Protein 3GKJ (pdb70)

Nearest PDB structures (foldseek):
  3gkj-as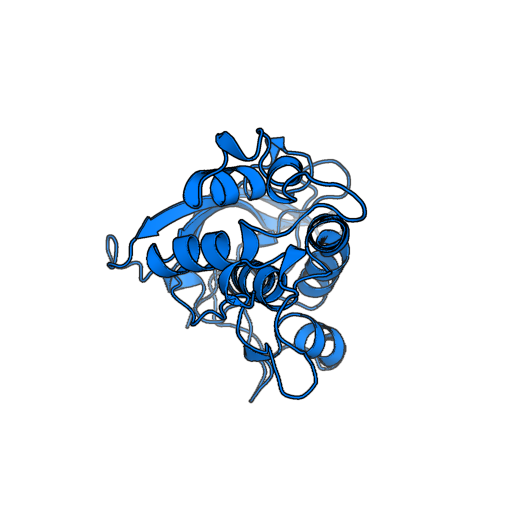sembly1_A  TM=1.004E+00  e=5.398E-56  Homo sapiens
  5jnx-assembly1_A  TM=1.003E+00  e=5.196E-54  Homo sapiens
  6w5s-assembly1_A  TM=9.848E-01  e=1.968E-43  Homo sapiens
  6uox-assembly1_A  TM=9.733E-01  e=2.529E-44  Homo sapiens
  6w5v-assembly1_A  TM=9.746E-01  e=6.149E-42  Homo sapiens

Organism: Homo sapiens (NCBI:txid9606)

Foldseek 3Di:
DWAQFEAWFDALDDVFTFTFGDTGFFAQEDPVQQVLCCVQPVVLNDDSSGWRYYSVLSVVLVVLCVLVCQFCVQQVQLSNLVSVVVCCCHINRPNVLFKAQDDKDWTADPPPRDITIGRQEMEGEAEQVSLQQSCQQQLQGCGPPDLAGSLCVQQVHGSVPDDSQSSVQRNQPCVVVRNRHHYHYDYHNDRDPRRHHDDDDGDHLCDAPDPPGHRHDCNRHVVVD

Solvent-accessible surface area: 11144 Å² total; per-residue (Å²): 125,31,2,15,4,41,8,43,3,8,83,29,68,65,121,36,96,20,13,4,72,52,91,18,89,18,79,74,5,63,158,117,0,51,118,18,0,100,94,4,4,73,62,29,68,152,73,132,6,36,2,0,0,31,39,159,6,0,72,48,18,82,77,44,13,126,86,17,74,106,44,0,58,145,0,39,0,0,26,63,0,1,18,21,0,32,4,15,10,16,0,1,24,114,0,45,61,7,4,79,38,73,38,64,69,106,50,86,40,110,130,78,110,124,80,95,37,7,0,87,56,0,44,0,16,0,0,84,60,2,0,70,30,0,30,72,1,0,122,34,1,26,9,49,114,43,146,89,67,0,4,21,99,17,0,54,65,104,27,142,46,4,119,9,59,43,0,0,76,68,26,2,38,94,114,41,40,64,10,32,13,23,9,43,24,41,54,14,51,138,98,42,191,66,32,90,20,6,68,66,91,42,67,17,4,57,75,48,30,62,175,141,34,68,56,6,58,63,113,7,0,76,104,60,98

InterPro domains:
  IPR000731 Sterol-sensing domain [PS50156] (620-785)
  IPR004765 NPC1-like [TIGR00917] (25-1252)
  IPR032190 Niemann-Pick C1, N-terminal [PF16414] (23-266)
  IPR053956 NPC1, middle luminal domain [PF22314] (392-607)
  IPR053958 HMGCR/SNAP/NPC1-like, sterol-sensing domain [PF12349] (650-802)

B-factor: mean 25.43, std 5.79, range [17.64, 55.76]

GO terms:
  GO:0042632 cholesterol homeostasis (P, IMP)
  GO:0046718 symbiont entry into host cell (P, IMP)
  GO:0006914 autophagy (P, IGI)
  GO:0005765 lysosomal membrane (C, IDA)
  GO:1904262 negative regulation of TORC1 signaling (P, IDA)
  GO:0030301 cholesterol transport (P, IDA)
  GO:0090120 lysosome to ER cholesterol transport (P, IDA)
  GO:0009101 glycoprotein biosynthetic process (P, IDA)
  GO:0120020 cholesterol transfer activity (F, IDA)
  GO:0031902 late endosome membrane (C, EXP)
  GO:0031902 late endosome membrane (C, IMP)
  GO:0005765 lysosomal membrane (C, IMP)
  GO:0032365 intracellular lipid transport (P, IMP)
  GO:0032367 intracellular cholesterol transport (P, IMP)
  GO:0005515 protein binding (F, IPI)
  GO:0004888 transmembrane signaling receptor activity (F, TAS)
  GO:0005764 lysosome (C, TAS)
  GO:0016020 membrane (C, TAS)
  GO:0038023 signaling receptor activity (F, TAS)
  GO:0005765 lysosomal membrane (C, TAS)

Sequence (225 aa):
QSCVWYGECGIAYGDKRYNCEYSGPPKPLPKDGYDLVQELCPGFFFGQVSLCCDVRQLQTLKDNLQLPLQFLSRCPSCFYNLLNLFCELTCSPRQSQFLQVTATEDYVDPVTNQTKTNVKELQYYVGQSFANAMYNACRDVEAPSSNDKALGLLCGKDADACQATNWIEYMFNKDNGQAPFTITPVFSDFPVHGMEPMNNATKGCDESVDEVTAPCSCQDCSIVC

Structure (mmCIF, N/CA/C/O backbone):
data_3GKJ
#
_entry.id   3GKJ
#
_cell.length_a   65.926
_cell.length_b   65.926
_cell.length_c   82.988
_cell.angle_alpha   90.00
_cell.angle_beta   90.00
_cell.angle_gamma   120.00
#
_symmetry.space_group_name_H-M   'P 64'
#
loop_
_entity.id
_entity.type
_entity.pdbx_description
1 polymer 'Niemann-Pick C1 protein'
2 branched 2-acetamido-2-deoxy-beta-D-glucopyranose-(1-4)-2-acetamido-2-deoxy-beta-D-glucopyranose
3 non-polymer 2-acetamido-2-deoxy-beta-D-glucopyranose
4 non-polymer 25-HYDROXYCHOLESTEROL
5 water water
#
loop_
_atom_site.group_PDB
_atom_site.id
_atom_site.type_symbol
_atom_site.label_atom_id
_atom_site.label_alt_id
_atom_site.label_comp_id
_atom_site.label_asym_id
_atom_site.label_entity_id
_atom_site.label_seq_id
_atom_site.pdbx_PDB_ins_code
_atom_site.Cartn_x
_atom_site.Cartn_y
_atom_site.Cartn_z
_atom_site.occupancy
_atom_site.B_iso_or_equiv
_atom_site.auth_seq_id
_atom_site.auth_comp_id
_atom_site.auth_asym_id
_atom_site.auth_atom_id
_atom_site.pdbx_PDB_model_num
ATOM 1 N N . GLN A 1 3 ? -29.332 -43.105 21.586 1.00 29.62 23 GLN A N 1
ATOM 2 C CA . GLN A 1 3 ? -29.927 -42.294 20.477 1.00 28.87 23 GLN A CA 1
ATOM 3 C C . GLN A 1 3 ? -30.729 -41.131 21.034 1.00 28.09 23 GLN A C 1
ATOM 4 O O . GLN A 1 3 ? -31.540 -41.299 21.954 1.00 28.44 23 GLN A O 1
ATOM 10 N N . SER A 1 4 ? -30.519 -39.950 20.447 1.00 26.83 24 SER A N 1
ATOM 11 C CA . SER A 1 4 ? -31.209 -38.757 20.903 1.00 26.28 24 SER A CA 1
ATOM 12 C C . SER A 1 4 ? -31.510 -37.801 19.762 1.00 24.20 24 SER A C 1
ATOM 13 O O . SER A 1 4 ? -30.759 -37.700 18.794 1.00 24.41 24 SER A O 1
ATOM 16 N N . CYS A 1 5 ? -32.641 -37.125 19.905 1.00 22.76 25 CYS A N 1
ATOM 17 C CA . CYS A 1 5 ? -33.139 -36.110 18.980 1.00 21.46 25 CYS A CA 1
ATOM 18 C C . CYS A 1 5 ? -32.690 -34.715 19.390 1.00 21.51 25 CYS A C 1
ATOM 19 O O . CYS A 1 5 ? -32.212 -34.503 20.519 1.00 21.99 25 CYS A O 1
ATOM 22 N N . VAL A 1 6 ? -32.855 -33.767 18.467 1.00 20.66 26 VAL A N 1
ATOM 23 C CA . VAL A 1 6 ? -32.772 -32.345 18.773 1.00 21.17 26 VAL A CA 1
ATOM 24 C C . VAL A 1 6 ? -34.105 -31.640 18.562 1.00 20.72 26 VAL A C 1
ATOM 25 O O . VAL A 1 6 ? -34.309 -30.552 19.099 1.00 21.61 26 VAL A O 1
ATOM 29 N N . TRP A 1 7 ? -34.979 -32.254 17.768 1.00 20.38 27 TRP A N 1
ATOM 30 C CA . TRP A 1 7 ? -36.327 -31.744 17.577 1.00 19.63 27 TRP A CA 1
ATOM 31 C C . TRP A 1 7 ? -37.387 -32.827 17.449 1.00 19.67 27 TRP A C 1
ATOM 32 O O . TRP A 1 7 ? -37.064 -34.009 17.327 1.00 19.27 27 TRP A O 1
ATOM 43 N N . TYR A 1 8 ? -38.658 -32.435 17.516 1.00 18.91 28 TYR A N 1
ATOM 44 C CA . TYR A 1 8 ? -39.744 -33.367 17.208 1.00 19.22 28 TYR A CA 1
ATOM 45 C C . TYR A 1 8 ? -41.039 -32.585 16.994 1.00 20.09 28 TYR A C 1
ATOM 46 O O . TYR A 1 8 ? -41.522 -31.914 17.907 1.00 20.51 28 TYR A O 1
ATOM 55 N N . GLY A 1 9 ? -41.610 -32.677 15.800 1.00 19.69 29 GLY A N 1
ATOM 56 C CA . GLY A 1 9 ? -42.847 -31.983 15.493 1.00 19.62 29 GLY A CA 1
ATOM 57 C C . GLY A 1 9 ? -42.630 -30.533 15.095 1.00 20.07 29 GLY A C 1
ATOM 58 O O . GLY A 1 9 ? -41.519 -29.996 15.248 1.00 20.51 29 GLY A O 1
ATOM 59 N N . GLU A 1 10 ? -43.690 -29.916 14.568 1.00 19.83 30 GLU A N 1
ATOM 60 C CA . GLU A 1 10 ? -43.634 -28.506 14.163 1.00 19.91 30 GLU A CA 1
ATOM 61 C C . GLU A 1 10 ? -44.208 -27.562 15.204 1.00 20.43 30 GLU A C 1
ATOM 62 O O . GLU A 1 10 ? -45.215 -27.873 15.875 1.00 21.26 30 GLU A O 1
ATOM 68 N N . CYS A 1 11 ? -43.591 -26.383 15.293 1.00 21.17 31 CYS A N 1
ATOM 69 C CA . CYS A 1 11 ? -44.003 -25.349 16.231 1.00 22.58 31 CYS A CA 1
ATOM 70 C C . CYS A 1 11 ? -44.476 -24.085 15.475 1.00 22.80 31 CYS A C 1
ATOM 71 O O . CYS A 1 11 ? -45.409 -24.176 14.667 1.00 23.36 31 CYS A O 1
ATOM 74 N N . GLY A 1 12 ? -43.871 -22.930 15.727 1.00 22.42 32 GLY A N 1
ATOM 75 C CA . GLY A 1 12 ? -44.398 -21.663 15.227 1.00 22.44 32 GLY A CA 1
ATOM 76 C C . GLY A 1 12 ? -44.019 -21.325 13.795 1.00 22.46 32 GLY A C 1
ATOM 77 O O . GLY A 1 12 ? -43.146 -21.952 13.195 1.00 23.23 32 GLY A O 1
ATOM 78 N N . ILE A 1 13 ? -44.687 -20.322 13.228 1.00 22.37 33 ILE A N 1
ATOM 79 C CA . ILE A 1 13 ? -44.342 -19.805 11.906 1.00 22.76 33 ILE A CA 1
ATOM 80 C C . ILE A 1 13 ? -43.012 -19.062 11.931 1.00 23.37 33 ILE A C 1
ATOM 81 O O . ILE A 1 13 ? -42.737 -18.240 12.818 1.00 23.45 33 ILE A O 1
ATOM 86 N N . ALA A 1 14 ? -42.179 -19.374 10.949 1.00 22.84 34 ALA A N 1
ATOM 87 C CA . ALA A 1 14 ? -40.964 -18.625 10.710 1.00 23.66 34 ALA A CA 1
ATOM 88 C C . ALA A 1 14 ? -41.254 -17.408 9.821 1.00 24.17 34 ALA A C 1
ATOM 89 O O . ALA A 1 14 ? -41.075 -16.268 10.247 1.00 24.61 34 ALA A O 1
ATOM 91 N N . TYR A 1 15 ? -41.684 -17.676 8.591 1.00 24.32 35 TYR A N 1
ATOM 92 C CA . TYR A 1 15 ? -42.148 -16.653 7.640 1.00 24.86 35 TYR A CA 1
ATOM 93 C C . TYR A 1 15 ? -43.014 -17.357 6.592 1.00 26.42 35 TYR A C 1
ATOM 94 O O . TYR A 1 15 ? -42.960 -18.574 6.454 1.00 26.78 35 TYR A O 1
ATOM 103 N N . GLY A 1 16 ? -43.787 -16.583 5.830 1.00 27.75 36 GLY A N 1
ATOM 104 C CA . GLY A 1 16 ? -44.726 -17.157 4.858 1.00 29.17 36 GLY A CA 1
ATOM 105 C C . GLY A 1 16 ? -45.508 -18.311 5.461 1.00 29.52 36 GLY A C 1
ATOM 106 O O . GLY A 1 16 ? -46.076 -18.178 6.558 1.00 29.56 36 GLY A O 1
ATOM 107 N N . ASP A 1 17 ? -45.519 -19.449 4.764 1.00 30.69 37 ASP A N 1
ATOM 108 C CA . ASP A 1 17 ? -46.208 -20.649 5.285 1.00 31.38 37 ASP A CA 1
ATOM 109 C C . ASP A 1 17 ? -45.270 -21.621 5.990 1.00 30.63 37 ASP A C 1
ATOM 110 O O . ASP A 1 17 ? -45.551 -22.820 6.116 1.00 31.17 37 ASP A O 1
ATOM 115 N N . LYS A 1 18 ? -44.151 -21.088 6.460 1.00 28.58 38 LYS A N 1
ATOM 116 C CA . LYS A 1 18 ? -43.028 -21.922 6.867 1.00 27.07 38 LYS A CA 1
ATOM 117 C C . LYS A 1 18 ? -42.889 -21.972 8.377 1.00 25.25 38 LYS A C 1
ATOM 118 O O . LYS A 1 18 ? -43.123 -20.974 9.059 1.00 25.48 38 LYS A O 1
ATOM 124 N N . ARG A 1 19 ? -42.533 -23.158 8.883 1.00 22.44 39 ARG A N 1
ATOM 125 C CA . ARG A 1 19 ? -42.531 -23.425 10.312 1.00 22.20 39 ARG A CA 1
ATOM 126 C C . ARG A 1 19 ? -41.143 -23.770 10.844 1.00 20.79 39 ARG A C 1
ATOM 127 O O . ARG A 1 19 ? -40.335 -24.426 10.164 1.00 20.01 39 ARG A O 1
ATOM 135 N N . TYR A 1 20 ? -40.917 -23.367 12.084 1.00 21.04 40 TYR A N 1
ATOM 136 C CA . TYR A 1 20 ? -39.855 -23.956 12.866 1.00 20.36 40 TYR A CA 1
ATOM 137 C C . TYR A 1 20 ? -40.328 -25.287 13.442 1.00 19.89 40 TYR A C 1
ATOM 138 O O . TYR A 1 20 ? -41.512 -25.487 13.700 1.00 19.66 40 TYR A O 1
ATOM 147 N N . ASN A 1 21 ? -39.369 -26.154 13.733 1.00 19.38 41 ASN A N 1
ATOM 148 C CA . ASN A 1 21 ? -39.651 -27.371 14.493 1.00 18.77 41 ASN A CA 1
ATOM 149 C C . ASN A 1 21 ? -39.508 -27.167 16.004 1.00 19.58 41 ASN A C 1
ATOM 150 O O . ASN A 1 21 ? -38.838 -26.244 16.456 1.00 20.23 41 ASN A O 1
ATOM 155 N N . CYS A 1 22 ? -40.174 -28.012 16.787 1.00 18.73 42 CYS A N 1
ATOM 156 C CA . CYS A 1 22 ? -40.135 -27.887 18.247 1.00 19.75 42 CYS A CA 1
ATOM 157 C C . CYS A 1 22 ? -38.877 -28.541 18.799 1.00 20.26 42 CYS A C 1
ATOM 158 O O . CYS A 1 22 ? -38.565 -29.676 18.473 1.00 20.04 42 CYS A O 1
ATOM 161 N N . GLU A 1 23 ? -38.183 -27.840 19.684 1.00 20.68 43 GLU A N 1
ATOM 162 C CA . GLU A 1 23 ? -37.036 -28.421 20.345 1.00 22.11 43 GLU A CA 1
ATOM 163 C C . GLU A 1 23 ? -37.453 -29.638 21.188 1.00 21.59 43 GLU A C 1
ATOM 164 O O . GLU A 1 23 ? -38.483 -29.612 21.902 1.00 21.53 43 GLU A O 1
ATOM 170 N N . TYR A 1 24 ? -36.655 -30.698 21.085 1.00 22.05 44 TYR A N 1
ATOM 171 C CA . TYR A 1 24 ? -36.889 -31.940 21.831 1.00 21.29 44 TYR A CA 1
ATOM 172 C C . TYR A 1 24 ? -35.599 -32.733 21.902 1.00 22.46 44 TYR A C 1
ATOM 173 O O . TYR A 1 24 ? -34.969 -33.000 20.880 1.00 22.39 44 TYR A O 1
ATOM 182 N N . SER A 1 25 ? -35.208 -33.114 23.114 1.00 23.27 45 SER A N 1
ATOM 183 C CA . SER A 1 25 ? -33.916 -33.772 23.304 1.00 24.47 45 SER A CA 1
ATOM 184 C C . SER A 1 25 ? -34.018 -35.199 23.856 1.00 23.99 45 SER A C 1
ATOM 185 O O . SER A 1 25 ? -33.024 -35.772 24.316 1.00 25.48 45 SER A O 1
ATOM 188 N N . GLY A 1 26 ? -35.209 -35.782 23.775 1.00 23.96 46 GLY A N 1
ATOM 189 C CA . GLY A 1 26 ? -35.416 -37.168 24.158 1.00 22.62 46 GLY A CA 1
ATOM 190 C C . GLY A 1 26 ? -35.069 -38.160 23.070 1.00 22.34 46 GLY A C 1
ATOM 191 O O . GLY A 1 26 ? -34.526 -37.785 22.019 1.00 20.85 46 GLY A O 1
ATOM 192 N N . PRO A 1 27 ? -35.354 -39.443 23.320 1.00 22.35 47 PRO A N 1
ATOM 193 C CA . PRO A 1 27 ? -35.131 -40.506 22.354 1.00 22.44 47 PRO A CA 1
ATOM 194 C C . PRO A 1 27 ? -36.109 -40.414 21.171 1.00 22.28 47 PRO A C 1
ATOM 195 O O . PRO A 1 27 ? -37.155 -39.782 21.292 1.00 22.70 47 PRO A O 1
ATOM 199 N N . PRO A 1 28 ? -35.771 -41.064 20.041 1.00 22.21 48 PRO A N 1
ATOM 200 C CA . PRO A 1 28 ? -36.685 -41.073 18.904 1.00 22.28 48 PRO A CA 1
ATOM 201 C C . PRO A 1 28 ? -37.960 -41.829 19.269 1.00 22.17 48 PRO A C 1
ATOM 202 O O . PRO A 1 28 ? -37.963 -42.650 20.203 1.00 22.40 48 PRO A O 1
ATOM 206 N N . LYS A 1 29 ? -39.029 -41.535 18.548 1.00 21.68 49 LYS A N 1
ATOM 207 C CA . LYS A 1 29 ? -40.343 -42.100 18.842 1.00 22.40 49 LYS A CA 1
ATOM 208 C C . LYS A 1 29 ? -40.861 -42.924 17.670 1.00 21.66 49 LYS A C 1
ATOM 209 O O . LYS A 1 29 ? -40.707 -42.520 16.527 1.00 21.64 49 LYS A O 1
ATOM 215 N N . PRO A 1 30 ? -41.493 -44.081 17.942 1.00 21.20 50 PRO A N 1
ATOM 216 C CA . PRO A 1 30 ? -42.027 -44.870 16.849 1.00 20.87 50 PRO A CA 1
ATOM 217 C C . PRO A 1 30 ? -43.045 -44.047 16.069 1.00 20.47 50 PRO A C 1
ATOM 218 O O . PRO A 1 30 ? -43.930 -43.404 16.659 1.00 21.40 50 PRO A O 1
ATOM 222 N N . LEU A 1 31 ? -42.884 -44.026 14.754 1.00 20.96 51 LEU A N 1
ATOM 223 C CA . LEU A 1 31 ? -43.772 -43.257 13.903 1.00 22.08 51 LEU A CA 1
ATOM 224 C C . LEU A 1 31 ? -45.143 -43.908 13.850 1.00 22.34 51 LEU A C 1
ATOM 225 O O . LEU A 1 31 ? -45.241 -45.127 13.718 1.00 22.51 51 LEU A O 1
ATOM 230 N N . PRO A 1 32 ? -46.211 -43.103 13.959 1.00 22.43 52 PRO A N 1
ATOM 231 C CA . PRO A 1 32 ? -47.550 -43.666 13.795 1.00 23.30 52 PRO A CA 1
ATOM 232 C C . PRO A 1 32 ? -47.720 -44.307 12.423 1.00 23.08 52 PRO A C 1
ATOM 233 O O . PRO A 1 32 ? -47.116 -43.862 11.441 1.00 22.29 52 PRO A O 1
ATOM 237 N N . LYS A 1 33 ? -48.558 -45.336 12.361 1.00 23.16 53 LYS A N 1
ATOM 238 C CA . LYS A 1 33 ? -48.791 -46.059 11.120 1.00 23.64 53 LYS A CA 1
ATOM 239 C C . LYS A 1 33 ? -49.312 -45.157 10.013 1.00 23.24 53 LYS A C 1
ATOM 240 O O . LYS A 1 33 ? -49.020 -45.387 8.839 1.00 22.94 53 LYS A O 1
ATOM 246 N N . ASP A 1 34 ? -50.022 -44.092 10.385 1.00 23.75 54 ASP A N 1
ATOM 247 C CA . ASP A 1 34 ? -50.528 -43.154 9.382 1.00 24.31 54 ASP A CA 1
ATOM 248 C C . ASP A 1 34 ? -49.441 -42.377 8.636 1.00 23.89 54 ASP A C 1
ATOM 249 O O . ASP A 1 34 ? -49.752 -41.710 7.649 1.00 25.15 54 ASP A O 1
ATOM 254 N N . GLY A 1 35 ? -48.187 -42.471 9.093 1.00 22.29 55 GLY A N 1
ATOM 255 C CA . GLY A 1 35 ? -47.044 -41.878 8.370 1.00 22.15 55 GLY A CA 1
ATOM 256 C C . GLY A 1 35 ? -46.233 -42.888 7.570 1.00 21.94 55 GLY A C 1
ATOM 257 O O . GLY A 1 35 ? -45.241 -42.525 6.945 1.00 22.85 55 GLY A O 1
ATOM 258 N N . TYR A 1 36 ? -46.642 -44.164 7.583 1.00 21.94 56 TYR A N 1
ATOM 259 C CA . TYR A 1 36 ? -45.835 -45.197 6.926 1.00 22.11 56 TYR A CA 1
ATOM 260 C C . TYR A 1 36 ? -45.712 -44.986 5.414 1.00 22.38 56 TYR A C 1
ATOM 261 O O . TYR A 1 36 ? -44.635 -45.177 4.860 1.00 22.92 56 TYR A O 1
ATOM 270 N N . ASP A 1 37 ? -46.793 -44.558 4.751 1.00 22.45 57 ASP A N 1
ATOM 271 C CA . ASP A 1 37 ? -46.699 -44.219 3.320 1.00 23.34 57 ASP A CA 1
ATOM 272 C C . ASP A 1 37 ? -45.660 -43.142 3.036 1.00 23.29 57 ASP A C 1
ATOM 273 O O . ASP A 1 37 ? -44.859 -43.267 2.106 1.00 22.78 57 ASP A O 1
ATOM 278 N N . LEU A 1 38 ? -45.675 -42.082 3.840 1.00 22.08 58 LEU A N 1
ATOM 279 C CA . LEU A 1 38 ? -44.733 -40.982 3.654 1.00 22.24 58 LEU A CA 1
ATOM 280 C C . LEU A 1 38 ? -43.307 -41.454 3.871 1.00 22.10 58 LEU A C 1
ATOM 281 O O . LEU A 1 38 ? -42.429 -41.138 3.077 1.00 22.85 58 LEU A O 1
ATOM 286 N N . VAL A 1 39 ? -43.074 -42.221 4.936 1.00 22.12 59 VAL A N 1
ATOM 287 C CA . VAL A 1 39 ? -41.711 -42.632 5.231 1.00 22.53 59 VAL A CA 1
ATOM 288 C C . VAL A 1 39 ? -41.189 -43.609 4.175 1.00 23.08 59 VAL A C 1
ATOM 289 O O . VAL A 1 39 ? -40.043 -43.504 3.739 1.00 22.26 59 VAL A O 1
ATOM 293 N N . GLN A 1 40 ? -42.057 -44.500 3.703 1.00 23.04 60 GLN A N 1
ATOM 294 C CA . GLN A 1 40 ? -41.694 -45.426 2.637 1.00 24.89 60 GLN A CA 1
ATOM 295 C C . GLN A 1 40 ? -41.301 -44.673 1.378 1.00 24.98 60 GLN A C 1
ATOM 296 O O . GLN A 1 40 ? -40.410 -45.103 0.649 1.00 25.98 60 GLN A O 1
ATOM 302 N N . GLU A 1 41 ? -41.996 -43.570 1.117 1.00 25.06 61 GLU A N 1
ATOM 303 C CA . GLU A 1 41 ? -41.833 -42.786 -0.110 1.00 26.24 61 GLU A CA 1
ATOM 304 C C . GLU A 1 41 ? -40.574 -41.922 -0.080 1.00 25.54 61 GLU A C 1
ATOM 305 O O . GLU A 1 41 ? -39.853 -41.808 -1.086 1.00 26.36 61 GLU A O 1
ATOM 311 N N . LEU A 1 42 ? -40.321 -41.333 1.076 1.00 24.50 62 LEU A N 1
ATOM 312 C CA . LEU A 1 42 ? -39.310 -40.285 1.213 1.00 23.94 62 LEU A CA 1
ATOM 313 C C . LEU A 1 42 ? -37.988 -40.807 1.742 1.00 23.38 62 LEU A C 1
ATOM 314 O O . LEU A 1 42 ? -36.936 -40.396 1.267 1.00 24.40 62 LEU A O 1
ATOM 319 N N . CYS A 1 43 ? -38.068 -41.697 2.731 1.00 22.87 63 CYS A N 1
ATOM 320 C CA . CYS A 1 43 ? -36.900 -42.117 3.515 1.00 23.16 63 CYS A CA 1
ATOM 321 C C . CYS A 1 43 ? -37.004 -43.613 3.816 1.00 22.76 63 CYS A C 1
ATOM 322 O O . CYS A 1 43 ? -37.032 -44.020 4.983 1.00 23.44 63 CYS A O 1
ATOM 325 N N . PRO A 1 44 ? -37.074 -44.453 2.756 1.00 23.60 64 PRO A N 1
ATOM 326 C CA . PRO A 1 44 ? -37.277 -45.900 2.960 1.00 23.45 64 PRO A CA 1
ATOM 327 C C . PRO A 1 44 ? -36.165 -46.577 3.756 1.00 23.76 64 PRO A C 1
ATOM 328 O O . PRO A 1 44 ? -36.374 -47.666 4.306 1.00 22.90 64 PRO A O 1
ATOM 332 N N . GLY A 1 45 ? -34.999 -45.927 3.828 1.00 23.24 65 GLY A N 1
ATOM 333 C CA . GLY A 1 45 ? -33.900 -46.436 4.660 1.00 23.43 65 GLY A CA 1
ATOM 334 C C . GLY A 1 45 ? -34.241 -46.519 6.139 1.00 23.65 65 GLY A C 1
ATOM 335 O O . GLY A 1 45 ? -33.654 -47.312 6.894 1.00 23.85 65 GLY A O 1
ATOM 336 N N . PHE A 1 46 ? -35.170 -45.670 6.567 1.00 22.98 66 PHE A N 1
ATOM 337 C CA . PHE A 1 46 ? -35.600 -45.652 7.961 1.00 23.67 66 PHE A CA 1
ATOM 338 C C . PHE A 1 46 ? -36.767 -46.592 8.235 1.00 24.05 66 PHE A C 1
ATOM 339 O O . PHE A 1 46 ? -37.180 -46.760 9.399 1.00 24.04 66 PHE A O 1
ATOM 347 N N . PHE A 1 47 ? -37.305 -47.197 7.176 1.00 24.94 67 PHE A N 1
ATOM 348 C CA . PHE A 1 47 ? -38.569 -47.913 7.285 1.00 25.38 67 PHE A CA 1
ATOM 349 C C . PHE A 1 47 ? -38.385 -49.380 7.683 1.00 25.88 67 PHE A C 1
ATOM 350 O O . PHE A 1 47 ? -38.529 -50.292 6.865 1.00 25.96 67 PHE A O 1
ATOM 358 N N . PHE A 1 48 ? -38.056 -49.580 8.954 1.00 26.08 68 PHE A N 1
ATOM 359 C CA . PHE A 1 48 ? -37.836 -50.918 9.510 1.00 27.25 68 PHE A CA 1
ATOM 360 C C . PHE A 1 48 ? -38.036 -50.907 11.023 1.00 26.78 68 PHE A C 1
ATOM 361 O O . PHE A 1 48 ? -38.016 -49.848 11.652 1.00 26.72 68 PHE A O 1
ATOM 369 N N . GLY A 1 49 ? -38.255 -52.084 11.607 1.00 26.40 69 GLY A N 1
ATOM 370 C CA . GLY A 1 49 ? -38.433 -52.186 13.055 1.00 25.83 69 GLY A CA 1
ATOM 371 C C . GLY A 1 49 ? -39.592 -51.348 13.547 1.00 25.50 69 GLY A C 1
ATOM 372 O O . GLY A 1 49 ? -40.655 -51.333 12.932 1.00 25.62 69 GLY A O 1
ATOM 373 N N . GLN A 1 50 ? -39.388 -50.642 14.655 1.00 25.37 70 GLN A N 1
ATOM 374 C CA . GLN A 1 50 ? -40.424 -49.770 15.207 1.00 25.34 70 GLN A CA 1
ATOM 375 C C . GLN A 1 50 ? -40.542 -48.424 14.478 1.00 24.07 70 GLN A C 1
ATOM 376 O O . GLN A 1 50 ? -41.404 -47.616 14.819 1.00 24.00 70 GLN A O 1
ATOM 382 N N . VAL A 1 51 ? -39.689 -48.206 13.474 1.00 23.23 71 VAL A N 1
ATOM 383 C CA . VAL A 1 51 ? -39.641 -46.935 12.733 1.00 22.87 71 VAL A CA 1
ATOM 384 C C . VAL A 1 51 ? -39.532 -45.778 13.738 1.00 22.02 71 VAL A C 1
ATOM 385 O O . VAL A 1 51 ? -40.334 -44.841 13.722 1.00 22.05 71 VAL A O 1
ATOM 389 N N . SER A 1 52 ? -38.552 -45.870 14.638 1.00 22.06 72 SER A N 1
ATOM 390 C CA . SER A 1 52 ? -38.356 -44.870 15.674 1.00 21.41 72 SER A CA 1
ATOM 391 C C . SER A 1 52 ? -37.545 -43.738 15.079 1.00 21.09 72 SER A C 1
ATOM 392 O O . SER A 1 52 ? -36.401 -43.925 14.673 1.00 22.29 72 SER A O 1
ATOM 395 N N . LEU A 1 53 ? -38.168 -42.573 15.031 1.00 20.05 73 LEU A N 1
ATOM 396 C CA . LEU A 1 53 ? -37.587 -41.428 14.335 1.00 19.88 73 LEU A CA 1
ATOM 397 C C . LEU A 1 53 ? -37.637 -40.160 15.162 1.00 19.59 73 LEU A C 1
ATOM 398 O O . LEU A 1 53 ? -38.402 -40.056 16.121 1.00 19.20 73 LEU A O 1
ATOM 403 N N . CYS A 1 54 ? -36.835 -39.177 14.767 1.00 20.42 74 CYS A N 1
ATOM 404 C CA . CYS A 1 54 ? -36.893 -37.851 15.382 1.00 20.44 74 CYS A CA 1
ATOM 405 C C . CYS A 1 54 ? -37.778 -36.883 14.585 1.00 19.89 74 CYS A C 1
ATOM 406 O O . CYS A 1 54 ? -37.595 -35.677 14.620 1.00 20.82 74 CYS A O 1
ATOM 409 N N . CYS A 1 55 ? -38.708 -37.428 13.827 1.00 20.36 75 CYS A N 1
ATOM 410 C CA . CYS A 1 55 ? -39.692 -36.615 13.129 1.00 19.86 75 CYS A CA 1
ATOM 411 C C . CYS A 1 55 ? -41.084 -37.226 13.286 1.00 19.97 75 CYS A C 1
ATOM 412 O O . CYS A 1 55 ? -41.238 -38.445 13.517 1.00 20.25 75 CYS A O 1
ATOM 415 N N . ASP A 1 56 ? -42.093 -36.367 13.178 1.00 19.98 76 ASP A N 1
ATOM 416 C CA . ASP A 1 56 ? -43.481 -36.830 13.165 1.00 19.97 76 ASP A CA 1
ATOM 417 C C . ASP A 1 56 ? -44.076 -36.799 11.755 1.00 19.39 76 ASP A C 1
ATOM 418 O O . ASP A 1 56 ? -43.411 -36.432 10.791 1.00 20.29 76 ASP A O 1
ATOM 423 N N . VAL A 1 57 ? -45.346 -37.171 11.645 1.00 18.99 77 VAL A N 1
ATOM 424 C CA . VAL A 1 57 ? -45.983 -37.213 10.333 1.00 19.40 77 VAL A CA 1
ATOM 425 C C . VAL A 1 57 ? -46.052 -35.821 9.707 1.00 19.66 77 VAL A C 1
ATOM 426 O O . VAL A 1 57 ? -45.832 -35.659 8.505 1.00 19.28 77 VAL A O 1
ATOM 430 N N . ARG A 1 58 ? -46.345 -34.805 10.512 1.00 18.53 78 ARG A N 1
ATOM 431 C CA . ARG A 1 58 ? -46.386 -33.435 9.995 1.00 18.38 78 ARG A CA 1
ATOM 432 C C . ARG A 1 58 ? -45.079 -33.035 9.277 1.00 18.78 78 ARG A C 1
ATOM 433 O O . ARG A 1 58 ? -45.095 -32.477 8.167 1.00 19.42 78 ARG A O 1
ATOM 441 N N . GLN A 1 59 ? -43.944 -33.337 9.909 1.00 17.68 79 GLN A N 1
ATOM 442 C CA . GLN A 1 59 ? -42.642 -33.016 9.332 1.00 18.44 79 GLN A CA 1
ATOM 443 C C . GLN A 1 59 ? -42.422 -33.744 8.013 1.00 19.01 79 GLN A C 1
ATOM 444 O O . GLN A 1 59 ? -41.868 -33.176 7.078 1.00 19.36 79 GLN A O 1
ATOM 450 N N . LEU A 1 60 ? -42.825 -35.010 7.947 1.00 18.83 80 LEU A N 1
ATOM 451 C CA . LEU A 1 60 ? -42.665 -35.766 6.693 1.00 19.70 80 LEU A CA 1
ATOM 452 C C . LEU A 1 60 ? -43.530 -35.170 5.577 1.00 20.12 80 LEU A C 1
ATOM 453 O O . LEU A 1 60 ? -43.083 -35.046 4.416 1.00 20.46 80 LEU A O 1
ATOM 458 N N . GLN A 1 61 ? -44.765 -34.789 5.919 1.00 20.32 81 GLN A N 1
ATOM 459 C CA . GLN A 1 61 ? -45.641 -34.125 4.951 1.00 20.65 81 GLN A CA 1
ATOM 460 C C . GLN A 1 61 ? -45.000 -32.822 4.465 1.00 20.47 81 GLN A C 1
ATOM 461 O O . GLN A 1 61 ? -45.023 -32.492 3.273 1.00 20.70 81 GLN A O 1
ATOM 467 N N . THR A 1 62 ? -44.416 -32.072 5.396 1.00 19.91 82 THR A N 1
ATOM 468 C CA . THR A 1 62 ? -43.758 -30.832 5.039 1.00 19.76 82 THR A CA 1
ATOM 469 C C . THR A 1 62 ? -42.564 -31.114 4.137 1.00 20.27 82 THR A C 1
ATOM 470 O O . THR A 1 62 ? -42.373 -30.412 3.136 1.00 21.40 82 THR A O 1
ATOM 474 N N . LEU A 1 63 ? -41.769 -32.135 4.474 1.00 20.75 83 LEU A N 1
ATOM 475 C CA . LEU A 1 63 ? -40.672 -32.520 3.594 1.00 21.37 83 LEU A CA 1
ATOM 476 C C . LEU A 1 63 ? -41.200 -32.845 2.173 1.00 22.05 83 LEU A C 1
ATOM 477 O O . LEU A 1 63 ? -40.680 -32.305 1.182 1.00 23.36 83 LEU A O 1
ATOM 482 N N . LYS A 1 64 ? -42.235 -33.673 2.063 1.00 22.61 84 LYS A N 1
ATOM 483 C CA . LYS A 1 64 ? -42.800 -33.991 0.729 1.00 24.32 84 LYS A CA 1
ATOM 484 C C . LYS A 1 64 ? -43.209 -32.749 -0.045 1.00 25.13 84 LYS A C 1
ATOM 485 O O . LYS A 1 64 ? -42.926 -32.627 -1.243 1.00 25.86 84 LYS A O 1
ATOM 491 N N . ASP A 1 65 ? -43.875 -31.834 0.648 1.00 26.27 85 ASP A N 1
ATOM 492 C CA . ASP A 1 65 ? -44.435 -30.645 0.023 1.00 28.98 85 ASP A CA 1
ATOM 493 C C . ASP A 1 65 ? -43.318 -29.766 -0.502 1.00 29.72 85 ASP A C 1
ATOM 494 O O . ASP A 1 65 ? -43.439 -29.144 -1.560 1.00 30.88 85 ASP A O 1
ATOM 499 N N . ASN A 1 66 ? -42.189 -29.779 0.192 1.00 29.22 86 ASN A N 1
ATOM 500 C CA . ASN A 1 66 ? -41.048 -28.957 -0.202 1.00 30.94 86 ASN A CA 1
ATOM 501 C C . ASN A 1 66 ? -40.176 -29.559 -1.277 1.00 31.23 86 ASN A C 1
ATOM 502 O O . ASN A 1 66 ? -39.218 -28.934 -1.708 1.00 32.22 86 ASN A O 1
ATOM 507 N N . LEU A 1 67 ? -40.527 -30.751 -1.753 1.00 31.38 87 LEU A N 1
ATOM 508 C CA . LEU A 1 67 ? -39.671 -31.430 -2.727 1.00 31.71 87 LEU A CA 1
ATOM 509 C C . LEU A 1 67 ? -39.877 -30.925 -4.142 1.00 30.95 87 LEU A C 1
ATOM 510 O O . LEU A 1 67 ? -39.133 -31.309 -5.048 1.00 30.58 87 LEU A O 1
ATOM 515 N N . GLN A 1 68 ? -40.868 -30.064 -4.330 1.00 29.67 88 GLN A N 1
ATOM 516 C CA . GLN A 1 68 ? -41.247 -29.662 -5.665 1.00 29.14 88 GLN A CA 1
ATOM 517 C C . GLN A 1 68 ? -40.106 -29.044 -6.461 1.00 28.12 88 GLN A C 1
ATOM 518 O O . GLN A 1 68 ? -39.959 -29.371 -7.626 1.00 26.86 88 GLN A O 1
ATOM 524 N N . LEU A 1 69 ? -39.330 -28.138 -5.858 1.00 27.27 89 LEU A N 1
ATOM 525 C CA . LEU A 1 69 ? -38.309 -27.440 -6.670 1.00 26.35 89 LEU A CA 1
ATOM 526 C C . LEU A 1 69 ? -37.094 -28.316 -6.952 1.00 25.78 89 LEU A C 1
ATOM 527 O O . LEU A 1 69 ? -36.596 -28.346 -8.078 1.00 25.09 89 LEU A O 1
ATOM 532 N N . PRO A 1 70 ? -36.614 -29.064 -5.956 1.00 25.54 90 PRO A N 1
ATOM 533 C CA . PRO A 1 70 ? -35.589 -30.039 -6.352 1.00 25.60 90 PRO A CA 1
ATOM 534 C C . PRO A 1 70 ? -36.058 -31.003 -7.435 1.00 25.96 90 PRO A C 1
ATOM 535 O O . PRO A 1 70 ? -35.283 -31.330 -8.341 1.00 25.92 90 PRO A O 1
ATOM 539 N N . LEU A 1 71 ? -37.303 -31.466 -7.342 1.00 25.65 91 LEU A N 1
ATOM 540 C CA . LEU A 1 71 ? -37.833 -32.354 -8.348 1.00 25.62 91 LEU A CA 1
ATOM 541 C C . LEU A 1 71 ? -37.897 -31.625 -9.677 1.00 24.85 91 LEU A C 1
ATOM 542 O O . LEU A 1 71 ? -37.641 -32.231 -10.726 1.00 24.65 91 LEU A O 1
ATOM 547 N N . GLN A 1 72 ? -38.254 -30.332 -9.631 1.00 23.62 92 GLN A N 1
ATOM 548 C CA . GLN A 1 72 ? -38.410 -29.513 -10.847 1.00 23.49 92 GLN A CA 1
ATOM 549 C C . GLN A 1 72 ? -37.177 -29.648 -11.723 1.00 23.11 92 GLN A C 1
ATOM 550 O O . GLN A 1 72 ? -37.280 -29.772 -12.951 1.00 23.76 92 GLN A O 1
ATOM 556 N N . PHE A 1 73 ? -36.010 -29.679 -11.083 1.00 21.49 93 PHE A N 1
ATOM 557 C CA . PHE A 1 73 ? -34.769 -29.616 -11.852 1.00 21.45 93 PHE A CA 1
ATOM 558 C C . PHE A 1 73 ? -33.963 -30.922 -11.887 1.00 22.07 93 PHE A C 1
ATOM 559 O O . PHE A 1 73 ? -33.196 -31.120 -12.813 1.00 21.04 93 PHE A O 1
ATOM 567 N N . LEU A 1 74 ? -34.195 -31.814 -10.922 1.00 21.66 94 LEU A N 1
ATOM 568 C CA . LEU A 1 74 ? -33.371 -33.010 -10.780 1.00 22.24 94 LEU A CA 1
ATOM 569 C C . LEU A 1 74 ? -34.100 -34.324 -11.009 1.00 23.08 94 LEU A C 1
ATOM 570 O O . LEU A 1 74 ? -33.466 -35.379 -10.951 1.00 23.78 94 LEU A O 1
ATOM 575 N N . SER A 1 75 ? -35.402 -34.264 -11.301 1.00 23.90 95 SER A N 1
ATOM 576 C CA . SER A 1 75 ? -36.216 -35.493 -11.310 1.00 25.20 95 SER A CA 1
ATOM 577 C C . SER A 1 75 ? -35.742 -36.523 -12.306 1.00 25.69 95 SER A C 1
ATOM 578 O O . SER A 1 75 ? -35.889 -37.743 -12.078 1.00 26.62 95 SER A O 1
ATOM 581 N N . ARG A 1 76 ? -35.172 -36.051 -13.411 1.00 24.65 96 ARG A N 1
ATOM 582 C CA . ARG A 1 76 ? -34.803 -36.957 -14.494 1.00 26.17 96 ARG A CA 1
ATOM 583 C C . ARG A 1 76 ? -33.594 -37.815 -14.142 1.00 23.93 96 ARG A C 1
ATOM 584 O O . ARG A 1 76 ? -33.360 -38.820 -14.795 1.00 24.84 96 ARG A O 1
ATOM 592 N N . CYS A 1 77 ? -32.842 -37.436 -13.104 1.00 23.00 97 CYS A N 1
ATOM 593 C CA . CYS A 1 77 ? -31.671 -38.238 -12.682 1.00 21.81 97 CYS A CA 1
ATOM 594 C C . CYS A 1 77 ? -31.885 -38.777 -11.266 1.00 21.91 97 CYS A C 1
ATOM 595 O O . CYS A 1 77 ? -31.549 -38.117 -10.289 1.00 21.02 97 CYS A O 1
ATOM 598 N N . PRO A 1 78 ? -32.483 -39.968 -11.145 1.00 21.52 98 PRO A N 1
ATOM 599 C CA . PRO A 1 78 ? -32.878 -40.444 -9.822 1.00 21.26 98 PRO A CA 1
ATOM 600 C C . PRO A 1 78 ? -31.755 -40.551 -8.791 1.00 21.20 98 PRO A C 1
ATOM 601 O O . PRO A 1 78 ? -31.986 -40.230 -7.616 1.00 22.34 98 PRO A O 1
ATOM 605 N N . SER A 1 79 ? -30.557 -40.951 -9.203 1.00 20.69 99 SER A N 1
ATOM 606 C CA . SER A 1 79 ? -29.447 -41.049 -8.238 1.00 20.84 99 SER A CA 1
ATOM 607 C C . SER A 1 79 ? -29.103 -39.690 -7.640 1.00 20.86 99 SER A C 1
ATOM 608 O O . SER A 1 79 ? -28.870 -39.580 -6.435 1.00 21.15 99 SER A O 1
ATOM 611 N N . CYS A 1 80 ? -29.064 -38.664 -8.494 1.00 21.07 100 CYS A N 1
ATOM 612 C CA . CYS A 1 80 ? -28.809 -37.292 -8.037 1.00 21.03 100 CYS A CA 1
ATOM 613 C C . CYS A 1 80 ? -29.857 -36.867 -6.997 1.00 21.13 100 CYS A C 1
ATOM 614 O O . CYS A 1 80 ? -29.532 -36.392 -5.913 1.00 21.32 100 CYS A O 1
ATOM 617 N N . PHE A 1 81 ? -31.125 -37.076 -7.326 1.00 20.79 101 PHE A N 1
ATOM 618 C CA . PHE A 1 81 ? -32.208 -36.699 -6.408 1.00 20.76 101 PHE A CA 1
ATOM 619 C C . PHE A 1 81 ? -32.171 -37.512 -5.111 1.00 21.09 101 PHE A C 1
ATOM 620 O O . PHE A 1 81 ? -32.397 -36.967 -4.030 1.00 21.36 101 PHE A O 1
ATOM 628 N N . TYR A 1 82 ? -31.840 -38.796 -5.212 1.00 20.63 102 TYR A N 1
ATOM 629 C CA . TYR A 1 82 ? -31.764 -39.713 -4.060 1.00 20.73 102 TYR A CA 1
ATOM 630 C C . TYR A 1 82 ? -30.827 -39.242 -2.939 1.00 21.41 102 TYR A C 1
ATOM 631 O O . TYR A 1 82 ? -31.201 -39.214 -1.775 1.00 20.59 102 TYR A O 1
ATOM 640 N N . ASN A 1 83 ? -29.597 -38.877 -3.301 1.00 20.38 103 ASN A N 1
ATOM 641 C CA . ASN A 1 83 ? -28.646 -38.421 -2.261 1.00 20.29 103 ASN A CA 1
ATOM 642 C C . ASN A 1 83 ? -29.145 -37.145 -1.637 1.00 19.97 103 ASN A C 1
ATOM 643 O O . ASN A 1 83 ? -29.023 -36.977 -0.441 1.00 20.50 103 ASN A O 1
ATOM 648 N N . LEU A 1 84 ? -29.742 -36.262 -2.449 1.00 20.41 104 LEU A N 1
ATOM 649 C CA . LEU A 1 84 ? -30.276 -35.014 -1.902 1.00 21.03 104 LEU A CA 1
ATOM 650 C C . LEU A 1 84 ? -31.393 -35.322 -0.909 1.00 20.99 104 LEU A C 1
ATOM 651 O O . LEU A 1 84 ? -31.423 -34.758 0.206 1.00 20.20 104 LEU A O 1
ATOM 656 N N . LEU A 1 85 ? -32.315 -36.209 -1.295 1.00 20.47 105 LEU A N 1
ATOM 657 C CA . LEU A 1 85 ? -33.390 -36.607 -0.408 1.00 21.83 105 LEU A CA 1
ATOM 658 C C . LEU A 1 85 ? -32.821 -37.158 0.899 1.00 21.91 105 LEU A C 1
ATOM 659 O O . LEU A 1 85 ? -33.311 -36.807 1.967 1.00 22.06 105 LEU A O 1
ATOM 664 N N . ASN A 1 86 ? -31.746 -37.953 0.817 1.00 20.94 106 ASN A N 1
ATOM 665 C CA . ASN A 1 86 ? -31.144 -38.535 2.026 1.00 20.33 106 ASN A CA 1
ATOM 666 C C . ASN A 1 86 ? -30.531 -37.480 2.951 1.00 20.40 106 ASN A C 1
ATOM 667 O O . ASN A 1 86 ? -30.634 -37.599 4.167 1.00 20.63 106 ASN A O 1
ATOM 672 N N . LEU A 1 87 ? -29.929 -36.433 2.374 1.00 19.83 107 LEU A N 1
ATOM 673 C CA . LEU A 1 87 ? -29.447 -35.313 3.172 1.00 19.86 107 LEU A CA 1
ATOM 674 C C . LEU A 1 87 ? -30.592 -34.733 4.009 1.00 20.45 107 LEU A C 1
ATOM 675 O O . LEU A 1 87 ? -30.437 -34.480 5.219 1.00 21.27 107 LEU A O 1
ATOM 680 N N . PHE A 1 88 ? -31.745 -34.561 3.365 1.00 20.62 108 PHE A N 1
ATOM 681 C CA . PHE A 1 88 ? -32.890 -34.011 4.077 1.00 20.69 108 PHE A CA 1
ATOM 682 C C . PHE A 1 88 ? -33.558 -34.991 5.035 1.00 20.10 108 PHE A C 1
ATOM 683 O O . PHE A 1 88 ? -33.998 -34.580 6.128 1.00 19.79 108 PHE A O 1
ATOM 691 N N . CYS A 1 89 ? -33.632 -36.266 4.648 1.00 19.58 109 CYS A N 1
ATOM 692 C CA . CYS A 1 89 ? -34.184 -37.335 5.522 1.00 20.15 109 CYS A CA 1
ATOM 693 C C . CYS A 1 89 ? -33.392 -37.437 6.815 1.00 19.69 109 CYS A C 1
ATOM 694 O O . CYS A 1 89 ? -33.962 -37.567 7.894 1.00 20.14 109 CYS A O 1
ATOM 697 N N . GLU A 1 90 ? -32.075 -37.395 6.717 1.00 19.74 110 GLU A N 1
ATOM 698 C CA . GLU A 1 90 ? -31.215 -37.539 7.901 1.00 19.21 110 GLU A CA 1
ATOM 699 C C . GLU A 1 90 ? -31.417 -36.363 8.837 1.00 18.99 110 GLU A C 1
ATOM 700 O O . GLU A 1 90 ? -31.615 -36.531 10.040 1.00 19.49 110 GLU A O 1
ATOM 706 N N . LEU A 1 91 ? -31.424 -35.168 8.280 1.00 18.69 111 LEU A N 1
ATOM 707 C CA . LEU A 1 91 ? -31.701 -33.960 9.058 1.00 18.69 111 LEU A CA 1
ATOM 708 C C . LEU A 1 91 ? -33.066 -34.004 9.738 1.00 18.99 111 LEU A C 1
ATOM 709 O O . LEU A 1 91 ? -33.186 -33.671 10.940 1.00 20.69 111 LEU A O 1
ATOM 714 N N . THR A 1 92 ? -34.080 -34.416 8.971 1.00 19.23 112 THR A N 1
ATOM 715 C CA . THR A 1 92 ? -35.442 -34.328 9.443 1.00 19.08 112 THR A CA 1
ATOM 716 C C . THR A 1 92 ? -35.751 -35.398 10.500 1.00 19.18 112 THR A C 1
ATOM 717 O O . THR A 1 92 ? -36.378 -35.100 11.513 1.00 20.39 112 THR A O 1
ATOM 721 N N . CYS A 1 93 ? -35.288 -36.617 10.249 1.00 19.81 113 CYS A N 1
ATOM 722 C CA . CYS A 1 93 ? -35.792 -37.794 10.954 1.00 19.41 113 CYS A CA 1
ATOM 723 C C . CYS A 1 93 ? -34.805 -38.704 11.657 1.00 18.55 113 CYS A C 1
ATOM 724 O O . CYS A 1 93 ? -35.255 -39.580 12.410 1.00 19.31 113 CYS A O 1
ATOM 727 N N . SER A 1 94 ? -33.498 -38.568 11.415 1.00 19.50 114 SER A N 1
ATOM 728 C CA . SER A 1 94 ? -32.569 -39.582 11.937 1.00 19.04 114 SER A CA 1
ATOM 729 C C . SER A 1 94 ? -32.724 -39.805 13.441 1.00 19.54 114 SER A C 1
ATOM 730 O O . SER A 1 94 ? -32.730 -38.861 14.216 1.00 19.47 114 SER A O 1
ATOM 733 N N . PRO A 1 95 ? -32.782 -41.068 13.862 1.00 19.70 115 PRO A N 1
ATOM 734 C CA . PRO A 1 95 ? -32.820 -41.336 15.300 1.00 21.25 115 PRO A CA 1
ATOM 735 C C . PRO A 1 95 ? -31.487 -41.037 15.975 1.00 23.10 115 PRO A C 1
ATOM 736 O O . PRO A 1 95 ? -31.387 -41.127 17.203 1.00 23.79 115 PRO A O 1
ATOM 740 N N . ARG A 1 96 ? -30.464 -40.703 15.198 1.00 23.36 116 ARG A N 1
ATOM 741 C CA . ARG A 1 96 ? -29.196 -40.287 15.822 1.00 25.67 116 ARG A CA 1
ATOM 742 C C . ARG A 1 96 ? -28.844 -38.840 15.538 1.00 23.74 116 ARG A C 1
ATOM 743 O O . ARG A 1 96 ? -27.667 -38.466 15.505 1.00 23.69 116 ARG A O 1
ATOM 751 N N . GLN A 1 97 ? -29.877 -38.022 15.350 1.00 23.00 117 GLN A N 1
ATOM 752 C CA . GLN A 1 97 ? -29.692 -36.560 15.102 1.00 23.71 117 GLN A CA 1
ATOM 753 C C . GLN A 1 97 ? -28.652 -35.888 15.952 1.00 23.33 117 GLN A C 1
ATOM 754 O O . GLN A 1 97 ? -27.884 -35.051 15.450 1.00 22.98 117 GLN A O 1
ATOM 760 N N . SER A 1 98 ? -28.677 -36.189 17.246 1.00 22.45 118 SER A N 1
ATOM 761 C CA . SER A 1 98 ? -27.814 -35.510 18.221 1.00 23.15 118 SER A CA 1
ATOM 762 C C . SER A 1 98 ? -26.323 -35.708 17.918 1.00 23.04 118 SER A C 1
ATOM 763 O O . SER A 1 98 ? -25.493 -34.926 18.375 1.00 23.45 118 SER A O 1
ATOM 766 N N . GLN A 1 99 ? -25.987 -36.746 17.150 1.00 21.24 119 GLN A N 1
ATOM 767 C CA . GLN A 1 99 ? -24.584 -36.966 16.743 1.00 20.72 119 GLN A CA 1
ATOM 768 C C . GLN A 1 99 ? -24.082 -35.936 15.741 1.00 19.32 119 GLN A C 1
ATOM 769 O O . GLN A 1 99 ? -22.873 -35.641 15.691 1.00 20.35 119 GLN A O 1
ATOM 775 N N . PHE A 1 100 ? -24.994 -35.416 14.926 1.00 19.08 120 PHE A N 1
ATOM 776 C CA . PHE A 1 100 ? -24.584 -34.529 13.831 1.00 18.58 120 PHE A CA 1
ATOM 777 C C . PHE A 1 100 ? -25.335 -33.197 13.719 1.00 19.09 120 PHE A C 1
ATOM 778 O O . PHE A 1 100 ? -25.095 -32.440 12.783 1.00 19.22 120 PHE A O 1
ATOM 786 N N . LEU A 1 101 ? -26.225 -32.920 14.674 1.00 19.14 121 LEU A N 1
ATOM 787 C CA . LEU A 1 101 ? -26.944 -31.654 14.702 1.00 20.22 121 LEU A CA 1
ATOM 788 C C . LEU A 1 101 ? -26.761 -31.006 16.056 1.00 20.03 121 LEU A C 1
ATOM 789 O O . LEU A 1 101 ? -26.780 -31.672 17.095 1.00 20.77 121 LEU A O 1
ATOM 794 N N . GLN A 1 102 ? -26.597 -29.691 16.029 1.00 20.37 122 GLN A N 1
ATOM 795 C CA . GLN A 1 102 ? -26.459 -28.931 17.255 1.00 21.77 122 GLN A CA 1
ATOM 796 C C . GLN A 1 102 ? -27.327 -27.700 17.131 1.00 20.38 122 GLN A C 1
ATOM 797 O O . GLN A 1 102 ? -27.113 -26.884 16.233 1.00 20.23 122 GLN A O 1
ATOM 803 N N . VAL A 1 103 ? -28.285 -27.561 18.042 1.00 19.63 123 VAL A N 1
ATOM 804 C CA . VAL A 1 103 ? -29.158 -26.382 18.042 1.00 19.40 123 VAL A CA 1
ATOM 805 C C . VAL A 1 103 ? -28.339 -25.163 18.443 1.00 18.81 123 VAL A C 1
ATOM 806 O O . VAL A 1 103 ? -27.569 -25.217 19.412 1.00 20.64 123 VAL A O 1
ATOM 810 N N . THR A 1 104 ? -28.491 -24.067 17.691 1.00 19.33 124 THR A N 1
ATOM 811 C CA . THR A 1 104 ? -27.685 -22.885 17.963 1.00 19.21 124 THR A CA 1
ATOM 812 C C . THR A 1 104 ? -28.508 -21.658 18.297 1.00 19.72 124 THR A C 1
ATOM 813 O O . THR A 1 104 ? -27.971 -20.682 18.813 1.00 20.42 124 THR A O 1
ATOM 817 N N . ALA A 1 105 ? -29.808 -21.702 18.030 1.00 18.90 125 ALA A N 1
ATOM 818 C CA . ALA A 1 105 ? -30.680 -20.587 18.399 1.00 18.77 125 ALA A CA 1
ATOM 819 C C . ALA A 1 105 ? -32.087 -21.073 18.585 1.00 19.38 125 ALA A C 1
ATOM 820 O O . ALA A 1 105 ? -32.545 -21.951 17.851 1.00 18.68 125 ALA A O 1
ATOM 822 N N . THR A 1 106 ? -32.768 -20.486 19.567 1.00 20.11 126 THR A N 1
ATOM 823 C CA . THR A 1 106 ? -34.141 -20.850 19.858 1.00 20.84 126 THR A CA 1
ATOM 824 C C . THR A 1 106 ? -34.981 -19.627 20.188 1.00 22.36 126 THR A C 1
ATOM 825 O O . THR A 1 106 ? -34.446 -18.536 20.439 1.00 21.68 126 THR A O 1
ATOM 829 N N . GLU A 1 107 ? -36.297 -19.811 20.192 1.00 23.00 127 GLU A N 1
ATOM 830 C CA . GLU A 1 107 ? -37.192 -18.805 20.777 1.00 25.33 127 GLU A CA 1
ATOM 831 C C . GLU A 1 107 ? -38.489 -19.459 21.253 1.00 26.12 127 GLU A C 1
ATOM 832 O O . GLU A 1 107 ? -38.864 -20.515 20.759 1.00 26.13 127 GLU A O 1
ATOM 838 N N . ASP A 1 108 ? -39.165 -18.836 22.213 1.00 26.99 128 ASP A N 1
ATOM 839 C CA . ASP A 1 108 ? -40.369 -19.434 22.799 1.00 28.57 128 ASP A CA 1
ATOM 840 C C . ASP A 1 108 ? -41.477 -19.663 21.773 1.00 29.66 128 ASP A C 1
ATOM 841 O O . ASP A 1 108 ? -41.641 -18.865 20.835 1.00 29.65 128 ASP A O 1
ATOM 846 N N . TYR A 1 109 ? -42.200 -20.774 21.933 1.00 30.13 129 TYR A N 1
ATOM 847 C CA . TYR A 1 109 ? -43.460 -20.998 21.210 1.00 31.48 129 TYR A CA 1
ATOM 848 C C . TYR A 1 109 ? -44.549 -21.117 22.257 1.00 32.05 129 TYR A C 1
ATOM 849 O O . TYR A 1 109 ? -44.404 -21.860 23.230 1.00 32.20 129 TYR A O 1
ATOM 858 N N . VAL A 1 110 ? -45.630 -20.368 22.066 1.00 32.33 130 VAL A N 1
ATOM 859 C CA . VAL A 1 110 ? -46.746 -20.419 22.988 1.00 33.10 130 VAL A CA 1
ATOM 860 C C . VAL A 1 110 ? -47.967 -20.956 22.260 1.00 33.14 130 VAL A C 1
ATOM 861 O O . VAL A 1 110 ? -48.326 -20.474 21.176 1.00 33.01 130 VAL A O 1
ATOM 865 N N . ASP A 1 111 ? -48.554 -22.002 22.830 1.00 33.39 131 ASP A N 1
ATOM 866 C CA . ASP A 1 111 ? -49.788 -22.562 22.307 1.00 33.57 131 ASP A CA 1
ATOM 867 C C . ASP A 1 111 ? -50.872 -21.535 22.614 1.00 33.41 131 ASP A C 1
ATOM 868 O O . ASP A 1 111 ? -51.071 -21.184 23.773 1.00 32.41 131 ASP A O 1
ATOM 873 N N . PRO A 1 112 ? -51.528 -20.998 21.570 1.00 33.47 132 PRO A N 1
ATOM 874 C CA . PRO A 1 112 ? -52.578 -19.976 21.710 1.00 34.19 132 PRO A CA 1
ATOM 875 C C . PRO A 1 112 ? -53.753 -20.368 22.618 1.00 34.15 132 PRO A C 1
ATOM 876 O O . PRO A 1 112 ? -54.328 -19.496 23.285 1.00 34.91 132 PRO A O 1
ATOM 880 N N . VAL A 1 113 ? -54.113 -21.651 22.654 1.00 34.32 133 VAL A N 1
ATOM 881 C CA . VAL A 1 113 ? -55.259 -22.085 23.478 1.00 34.37 133 VAL A CA 1
ATOM 882 C C . VAL A 1 113 ? -54.882 -22.410 24.927 1.00 34.58 133 VAL A C 1
ATOM 883 O O . VAL A 1 113 ? -55.594 -22.025 25.853 1.00 34.87 133 VAL A O 1
ATOM 887 N N . THR A 1 114 ? -53.765 -23.109 25.118 1.00 34.79 134 THR A N 1
ATOM 888 C CA . THR A 1 114 ? -53.398 -23.581 26.453 1.00 34.90 134 THR A CA 1
ATOM 889 C C . THR A 1 114 ? -52.390 -22.679 27.155 1.00 35.04 134 THR A C 1
ATOM 890 O O . THR A 1 114 ? -52.230 -22.755 28.377 1.00 34.98 134 THR A O 1
ATOM 894 N N . ASN A 1 115 ? -51.742 -21.809 26.384 1.00 35.18 135 ASN A N 1
ATOM 895 C CA . ASN A 1 115 ? -50.615 -20.983 26.857 1.00 35.20 135 ASN A CA 1
ATOM 896 C C . ASN A 1 115 ? -49.408 -21.784 27.367 1.00 34.72 135 ASN A C 1
ATOM 897 O O . ASN A 1 115 ? -48.533 -21.238 28.040 1.00 35.22 135 ASN A O 1
ATOM 902 N N . GLN A 1 116 ? -49.360 -23.073 27.034 1.00 34.06 136 GLN A N 1
ATOM 903 C CA . GLN A 1 116 ? -48.179 -23.891 27.316 1.00 33.29 136 GLN A CA 1
ATOM 904 C C . GLN A 1 116 ? -47.063 -23.510 26.351 1.00 32.33 136 GLN A C 1
ATOM 905 O O . GLN A 1 116 ? -47.281 -23.382 25.140 1.00 32.12 136 GLN A O 1
ATOM 911 N N . THR A 1 117 ? -45.876 -23.306 26.911 1.00 31.04 137 THR A N 1
ATOM 912 C CA . THR A 1 117 ? -44.702 -22.897 26.142 1.00 30.64 137 THR A CA 1
ATOM 913 C C . THR A 1 117 ? -43.946 -24.111 25.618 1.00 30.29 137 THR A C 1
ATOM 914 O O . THR A 1 117 ? -43.712 -25.086 26.341 1.00 30.63 137 THR A O 1
ATOM 918 N N . LYS A 1 118 ? -43.584 -24.044 24.341 1.00 29.33 138 LYS A N 1
ATOM 919 C CA . LYS A 1 118 ? -42.606 -24.934 23.747 1.00 28.79 138 LYS A CA 1
ATOM 920 C C . LYS A 1 118 ? -41.511 -24.041 23.167 1.00 27.77 138 LYS A C 1
ATOM 921 O O . LYS A 1 118 ? -41.483 -22.831 23.411 1.00 27.81 138 LYS A O 1
ATOM 927 N N . THR A 1 119 ? -40.606 -24.629 22.409 1.00 26.45 139 THR A N 1
ATOM 928 C CA . THR A 1 119 ? -39.428 -23.898 21.972 1.00 24.80 139 THR A CA 1
ATOM 929 C C . THR A 1 119 ? -39.224 -24.130 20.485 1.00 23.54 139 THR A C 1
ATOM 930 O O . THR A 1 119 ? -39.092 -25.272 20.065 1.00 23.76 139 THR A O 1
ATOM 934 N N . ASN A 1 120 ? -39.223 -23.048 19.702 1.00 22.53 140 ASN A N 1
ATOM 935 C CA . ASN A 1 120 ? -38.797 -23.111 18.291 1.00 21.97 140 ASN A CA 1
ATOM 936 C C . ASN A 1 120 ? -37.303 -23.311 18.181 1.00 21.98 140 ASN A C 1
ATOM 937 O O . ASN A 1 120 ? -36.509 -22.621 18.854 1.00 22.76 140 ASN A O 1
ATOM 942 N N . VAL A 1 121 ? -36.923 -24.268 17.346 1.00 20.55 141 VAL A N 1
ATOM 943 C CA . VAL A 1 121 ? -35.545 -24.356 16.888 1.00 20.19 141 VAL A CA 1
ATOM 944 C C . VAL A 1 121 ? -35.350 -23.333 15.767 1.00 19.76 141 VAL A C 1
ATOM 945 O O . VAL A 1 121 ? -35.798 -23.524 14.634 1.00 20.42 141 VAL A O 1
ATOM 949 N N . LYS A 1 122 ? -34.684 -22.228 16.099 1.00 19.20 142 LYS A N 1
ATOM 950 C CA . LYS A 1 122 ? -34.525 -21.121 15.151 1.00 19.10 142 LYS A CA 1
ATOM 951 C C . LYS A 1 122 ? -33.381 -21.334 14.166 1.00 18.75 142 LYS A C 1
ATOM 952 O O . LYS A 1 122 ? -33.447 -20.898 13.022 1.00 20.01 142 LYS A O 1
ATOM 958 N N . GLU A 1 123 ? -32.300 -21.943 14.645 1.00 19.18 143 GLU A N 1
ATOM 959 C CA . GLU A 1 123 ? -31.154 -22.253 13.786 1.00 18.50 143 GLU A CA 1
ATOM 960 C C . GLU A 1 123 ? -30.421 -23.432 14.381 1.00 18.37 143 GLU A C 1
ATOM 961 O O . GLU A 1 123 ? -30.458 -23.639 15.594 1.00 18.31 143 GLU A O 1
ATOM 967 N N . LEU A 1 124 ? -29.784 -24.224 13.523 1.00 18.67 144 LEU A N 1
ATOM 968 C CA . LEU A 1 124 ? -28.931 -25.284 14.010 1.00 19.78 144 LEU A CA 1
ATOM 969 C C . LEU A 1 124 ? -27.788 -25.527 13.068 1.00 19.98 144 LEU A C 1
ATOM 970 O O . LEU A 1 124 ? -27.820 -25.079 11.920 1.00 20.69 144 LEU A O 1
ATOM 975 N N . GLN A 1 125 ? -26.802 -26.239 13.562 1.00 20.02 145 GLN A N 1
ATOM 976 C CA . GLN A 1 125 ? -25.602 -26.520 12.775 1.00 19.63 145 GLN A CA 1
ATOM 977 C C . GLN A 1 125 ? -25.654 -28.003 12.399 1.00 20.15 145 GLN A C 1
ATOM 978 O O . GLN A 1 125 ? -25.937 -28.837 13.235 1.00 21.44 145 GLN A O 1
ATOM 984 N N . TYR A 1 126 ? -25.345 -28.336 11.147 1.00 18.63 146 TYR A N 1
ATOM 985 C CA . TYR A 1 126 ? -25.464 -29.705 10.639 1.00 19.39 146 TYR A CA 1
ATOM 986 C C . TYR A 1 126 ? -24.103 -30.164 10.151 1.00 19.37 146 TYR A C 1
ATOM 987 O O . TYR A 1 126 ? -23.513 -29.546 9.260 1.00 19.26 146 TYR A O 1
ATOM 996 N N . TYR A 1 127 ? -23.599 -31.217 10.808 1.00 18.41 147 TYR A N 1
ATOM 997 C CA . TYR A 1 127 ? -22.269 -31.768 10.494 1.00 18.86 147 TYR A CA 1
ATOM 998 C C . TYR A 1 127 ? -22.451 -32.779 9.385 1.00 19.62 147 TYR A C 1
ATOM 999 O O . TYR A 1 127 ? -22.965 -33.865 9.649 1.00 21.12 147 TYR A O 1
ATOM 1008 N N . VAL A 1 128 ? -22.013 -32.402 8.168 1.00 18.96 148 VAL A N 1
ATOM 1009 C CA . VAL A 1 128 ? -22.250 -33.173 6.944 1.00 19.22 148 VAL A CA 1
ATOM 1010 C C . VAL A 1 128 ? -20.910 -33.759 6.522 1.00 19.47 148 VAL A C 1
ATOM 1011 O O . VAL A 1 128 ? -19.894 -33.043 6.456 1.00 19.30 148 VAL A O 1
ATOM 1015 N N . GLY A 1 129 ? -20.889 -35.053 6.202 1.00 19.02 149 GLY A N 1
ATOM 1016 C CA . GLY A 1 129 ? -19.656 -35.671 5.689 1.00 19.66 149 GLY A CA 1
ATOM 1017 C C . GLY A 1 129 ? -19.123 -34.901 4.484 1.00 19.42 149 GLY A C 1
ATOM 1018 O O . GLY A 1 129 ? -19.896 -34.467 3.581 1.00 20.19 149 GLY A O 1
ATOM 1019 N N . GLN A 1 130 ? -17.807 -34.715 4.446 1.00 19.77 150 GLN A N 1
ATOM 1020 C CA . GLN A 1 130 ? -17.168 -34.129 3.277 1.00 20.18 150 GLN A CA 1
ATOM 1021 C C . GLN A 1 130 ? -17.383 -35.031 2.055 1.00 20.59 150 GLN A C 1
ATOM 1022 O O . GLN A 1 130 ? -17.744 -34.566 0.991 1.00 20.80 150 GLN A O 1
ATOM 1028 N N . SER A 1 131 ? -17.174 -36.326 2.246 1.00 20.31 151 SER A N 1
ATOM 1029 C CA . SER A 1 131 ? -17.385 -37.297 1.179 1.00 20.92 151 SER A CA 1
ATOM 1030 C C . SER A 1 131 ? -18.834 -37.321 0.754 1.00 20.39 151 SER A C 1
ATOM 1031 O O . SER A 1 131 ? -19.136 -37.379 -0.454 1.00 20.08 151 SER A O 1
ATOM 1034 N N . PHE A 1 132 ? -19.739 -37.225 1.731 1.00 19.67 152 PHE A N 1
ATOM 1035 C CA . PHE A 1 132 ? -21.154 -37.207 1.358 1.00 20.04 152 PHE A CA 1
ATOM 1036 C C . PHE A 1 132 ? -21.461 -36.002 0.469 1.00 19.64 152 PHE A C 1
ATOM 1037 O O . PHE A 1 132 ? -22.080 -36.132 -0.608 1.00 19.45 152 PHE A O 1
ATOM 1045 N N . ALA A 1 133 ? -21.015 -34.823 0.903 1.00 20.08 153 ALA A N 1
ATOM 1046 C CA . ALA A 1 133 ? -21.319 -33.613 0.152 1.00 19.68 153 ALA A CA 1
ATOM 1047 C C . ALA A 1 133 ? -20.744 -33.667 -1.265 1.00 19.15 153 ALA A C 1
ATOM 1048 O O . ALA A 1 133 ? -21.403 -33.258 -2.234 1.00 19.61 153 ALA A O 1
ATOM 1050 N N . ASN A 1 134 ? -19.503 -34.138 -1.377 1.00 19.30 154 ASN A N 1
ATOM 1051 C CA . ASN A 1 134 ? -18.853 -34.208 -2.666 1.00 19.26 154 ASN A CA 1
ATOM 1052 C C . ASN A 1 134 ? -19.544 -35.206 -3.583 1.00 19.68 154 ASN A C 1
ATOM 1053 O O . ASN A 1 134 ? -19.685 -34.964 -4.788 1.00 19.86 154 ASN A O 1
ATOM 1058 N N . ALA A 1 135 ? -19.965 -36.338 -3.022 1.00 19.47 155 ALA A N 1
ATOM 1059 C CA . ALA A 1 135 ? -20.667 -37.352 -3.842 1.00 19.60 155 ALA A CA 1
ATOM 1060 C C . ALA A 1 135 ? -22.056 -36.866 -4.277 1.00 20.35 155 ALA A C 1
ATOM 1061 O O . ALA A 1 135 ? -22.522 -37.164 -5.385 1.00 20.34 155 ALA A O 1
ATOM 1063 N N . MET A 1 136 ? -22.731 -36.144 -3.387 1.00 19.69 156 MET A N 1
ATOM 1064 C CA . MET A 1 136 ? -24.030 -35.578 -3.741 1.00 20.06 156 MET A CA 1
ATOM 1065 C C . MET A 1 136 ? -23.892 -34.615 -4.919 1.00 20.33 156 MET A C 1
ATOM 1066 O O . MET A 1 136 ? -24.686 -34.648 -5.869 1.00 20.57 156 MET A O 1
ATOM 1071 N N . TYR A 1 137 ? -22.865 -33.767 -4.867 1.00 19.60 157 TYR A N 1
ATOM 1072 C CA . TYR A 1 137 ? -22.596 -32.820 -5.954 1.00 19.87 157 TYR A CA 1
ATOM 1073 C C . TYR A 1 137 ? -22.194 -33.577 -7.232 1.00 20.74 157 TYR A C 1
ATOM 1074 O O . TYR A 1 137 ? -22.723 -33.344 -8.310 1.00 21.13 157 TYR A O 1
ATOM 1083 N N . ASN A 1 138 ? -21.300 -34.536 -7.084 1.00 20.39 158 ASN A N 1
ATOM 1084 C CA . ASN A 1 138 ? -20.801 -35.299 -8.218 1.00 21.20 158 ASN A CA 1
ATOM 1085 C C . ASN A 1 138 ? -21.957 -35.988 -8.954 1.00 20.38 158 ASN A C 1
ATOM 1086 O O . ASN A 1 138 ? -21.964 -36.028 -10.173 1.00 21.16 158 ASN A O 1
ATOM 1091 N N . ALA A 1 139 ? -22.929 -36.515 -8.210 1.00 19.99 159 ALA A N 1
ATOM 1092 C CA . ALA A 1 139 ? -24.045 -37.222 -8.861 1.00 20.11 159 ALA A CA 1
ATOM 1093 C C . ALA A 1 139 ? -24.986 -36.276 -9.591 1.00 20.54 159 ALA A C 1
ATOM 1094 O O . ALA A 1 139 ? -25.689 -36.706 -10.502 1.00 20.73 159 ALA A O 1
ATOM 1096 N N . CYS A 1 140 ? -24.942 -34.983 -9.240 1.00 19.76 160 CYS A N 1
ATOM 1097 C CA . CYS A 1 140 ? -25.882 -33.988 -9.818 1.00 19.56 160 CYS A CA 1
ATOM 1098 C C . CYS A 1 140 ? -25.275 -32.987 -10.784 1.00 19.84 160 CYS A 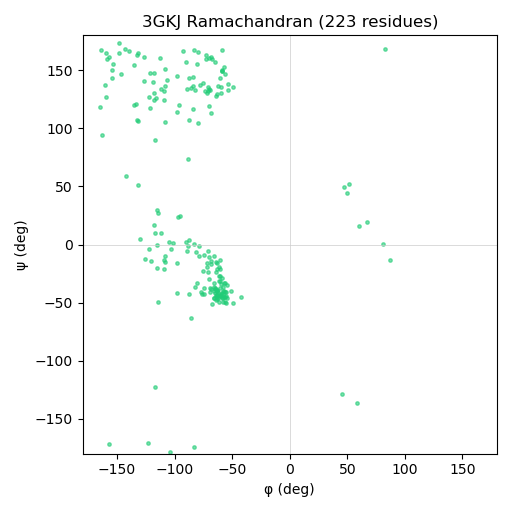C 1
ATOM 1099 O O . CYS A 1 140 ? -26.013 -32.299 -11.485 1.00 19.96 160 CYS A O 1
ATOM 1102 N N . ARG A 1 141 ? -23.948 -32.901 -10.823 1.00 20.83 161 ARG A N 1
ATOM 1103 C CA . ARG A 1 141 ? -23.292 -31.784 -11.504 1.00 21.30 161 ARG A CA 1
ATOM 1104 C C . ARG A 1 141 ? -23.444 -31.782 -13.028 1.00 21.47 161 ARG A C 1
ATOM 1105 O O . ARG A 1 141 ? -23.194 -30.753 -13.662 1.00 21.47 161 ARG A O 1
ATOM 1113 N N . ASP A 1 142 ? -23.830 -32.922 -13.625 1.00 20.94 162 ASP A N 1
ATOM 1114 C CA . ASP A 1 142 ? -23.993 -32.973 -15.072 1.00 21.03 162 ASP A CA 1
ATOM 1115 C C . ASP A 1 142 ? -25.456 -32.931 -15.492 1.00 20.78 162 ASP A C 1
ATOM 1116 O O . ASP A 1 142 ? -25.759 -32.918 -16.683 1.00 21.01 162 ASP A O 1
ATOM 1121 N N . VAL A 1 143 ? -26.360 -32.930 -14.529 1.00 19.91 163 VAL A N 1
ATOM 1122 C CA . VAL A 1 143 ? -27.791 -32.962 -14.837 1.00 20.77 163 VAL A CA 1
ATOM 1123 C C . VAL A 1 143 ? -28.164 -31.694 -15.585 1.00 21.06 163 VAL A C 1
ATOM 1124 O O . VAL A 1 143 ? -27.842 -30.587 -15.145 1.00 21.56 163 VAL A O 1
ATOM 1128 N N . GLU A 1 144 ? -28.816 -31.861 -16.733 1.00 22.01 164 GLU A N 1
ATOM 1129 C CA . GLU A 1 144 ? -29.256 -30.707 -17.486 1.00 24.09 164 GLU A CA 1
ATOM 1130 C C . GLU A 1 144 ? -30.635 -30.281 -16.996 1.00 25.91 164 GLU A C 1
ATOM 1131 O O . GLU A 1 144 ? -31.482 -31.125 -16.698 1.00 26.98 164 GLU A O 1
ATOM 1137 N N . ALA A 1 145 ? -30.877 -28.981 -16.961 1.00 27.37 165 ALA A N 1
ATOM 1138 C CA . ALA A 1 145 ? -32.248 -28.513 -16.757 1.00 28.63 165 ALA A CA 1
ATOM 1139 C C . ALA A 1 145 ? -33.117 -29.062 -17.894 1.00 29.17 165 ALA A C 1
ATOM 1140 O O . ALA A 1 145 ? -32.687 -29.036 -19.055 1.00 28.32 165 ALA A O 1
ATOM 1142 N N . PRO A 1 146 ? -34.328 -29.581 -17.572 1.00 29.56 166 PRO A N 1
ATOM 1143 C CA . PRO A 1 146 ? -35.179 -30.168 -18.624 1.00 29.88 166 PRO A CA 1
ATOM 1144 C C . PRO A 1 146 ? -35.344 -29.269 -19.850 1.00 30.80 166 PRO A C 1
ATOM 1145 O O . PRO A 1 146 ? -35.545 -28.061 -19.702 1.00 30.53 166 PRO A O 1
ATOM 1149 N N . SER A 1 147 ? -35.223 -29.877 -21.035 1.00 30.71 167 SER A N 1
ATOM 1150 C CA . SER A 1 147 ? -35.284 -29.207 -22.341 1.00 31.60 167 SER A CA 1
ATOM 1151 C C . SER A 1 147 ? -34.416 -27.944 -22.423 1.00 31.51 167 SER A C 1
ATOM 1152 O O . SER A 1 147 ? -34.875 -26.879 -22.870 1.00 31.41 167 SER A O 1
ATOM 1155 N N . SER A 1 148 ? -33.159 -28.091 -21.995 1.00 30.59 168 SER A N 1
ATOM 1156 C CA . SER A 1 148 ? -32.136 -27.049 -22.100 1.00 30.47 168 SER A CA 1
ATOM 1157 C C . SER A 1 148 ? -30.763 -27.694 -22.276 1.00 31.37 168 SER A C 1
ATOM 1158 O O . SER A 1 148 ? -30.616 -28.921 -22.166 1.00 31.40 168 SER A O 1
ATOM 1162 N N . ASN A 1 149 ? -29.765 -26.845 -22.516 1.00 31.55 169 ASN A N 1
ATOM 1163 C CA . ASN A 1 149 ? -28.357 -27.244 -22.546 1.00 32.13 169 ASN A CA 1
ATOM 1164 C C . ASN A 1 149 ? -27.587 -26.583 -21.407 1.00 32.09 169 ASN A C 1
ATOM 1165 O O . ASN A 1 149 ? -26.381 -26.341 -21.512 1.00 32.59 169 ASN A O 1
ATOM 1170 N N . ASP A 1 150 ? -28.294 -26.271 -20.327 1.00 31.29 170 ASP A N 1
ATOM 1171 C CA . ASP A 1 150 ? -27.667 -25.678 -19.147 1.00 30.54 170 ASP A CA 1
ATOM 1172 C C . ASP A 1 150 ? -27.735 -26.667 -18.023 1.00 28.55 170 ASP A C 1
ATOM 1173 O O . ASP A 1 150 ? -28.591 -27.547 -18.006 1.00 29.16 170 ASP A O 1
ATOM 1178 N N . LYS A 1 151 ? -26.888 -26.462 -17.032 1.00 26.17 171 LYS A N 1
ATOM 1179 C CA . LYS A 1 151 ? -26.860 -27.375 -15.906 1.00 24.57 171 LYS A CA 1
ATOM 1180 C C . LYS A 1 151 ? -27.880 -27.011 -14.837 1.00 23.34 171 LYS A C 1
ATOM 1181 O O . LYS A 1 151 ? -27.989 -25.841 -14.423 1.00 23.11 171 LYS A O 1
ATOM 1187 N N . ALA A 1 152 ? -28.582 -28.039 -14.361 1.00 21.90 172 ALA A N 1
ATOM 1188 C CA . ALA A 1 152 ? -29.656 -27.893 -13.374 1.00 20.62 172 ALA A CA 1
ATOM 1189 C C . ALA A 1 152 ? -29.183 -27.223 -12.104 1.00 21.11 172 ALA A C 1
ATOM 1190 O O . ALA A 1 152 ? -29.947 -26.486 -11.464 1.00 20.90 172 ALA A O 1
ATOM 1192 N N . LEU A 1 153 ? -27.928 -27.458 -11.723 1.00 20.85 173 LEU A N 1
ATOM 1193 C CA . LEU A 1 153 ? -27.436 -26.816 -10.489 1.00 22.02 173 LEU A CA 1
ATOM 1194 C C . LEU A 1 153 ? -27.466 -25.292 -10.542 1.00 22.51 173 LEU A C 1
ATOM 1195 O O . LEU A 1 153 ? -27.605 -24.663 -9.484 1.00 24.14 173 LEU A O 1
ATOM 1200 N N . GLY A 1 154 ? -27.367 -24.703 -11.747 1.00 23.09 174 GLY A N 1
ATOM 1201 C CA . GLY A 1 154 ? -27.486 -23.246 -11.909 1.00 23.37 174 GLY A CA 1
ATOM 1202 C C . GLY A 1 154 ? -28.829 -22.694 -11.446 1.00 23.75 174 GLY A C 1
ATOM 1203 O O . GLY A 1 154 ? -28.999 -21.475 -11.291 1.00 25.49 174 GLY A O 1
ATOM 1204 N N . LEU A 1 155 ? -29.796 -23.583 -11.217 1.00 21.96 175 LEU A N 1
ATOM 1205 C CA . LEU A 1 155 ? -31.123 -23.138 -10.778 1.00 21.96 175 LEU A CA 1
ATOM 1206 C C . LEU A 1 155 ? -31.420 -23.453 -9.331 1.00 21.82 175 LEU A C 1
ATOM 1207 O O . LEU A 1 155 ? -32.424 -22.989 -8.768 1.00 21.96 175 LEU A O 1
ATOM 1212 N N . LEU A 1 156 ? -30.554 -24.247 -8.713 1.00 22.00 176 LEU A N 1
ATOM 1213 C CA . LEU A 1 156 ? -30.739 -24.637 -7.324 1.00 22.61 176 LEU A CA 1
ATOM 1214 C C . LEU A 1 156 ? -29.620 -24.156 -6.386 1.00 22.56 176 LEU A C 1
ATOM 1215 O O . LEU A 1 156 ? -29.551 -24.565 -5.242 1.00 22.96 176 LEU A O 1
ATOM 1220 N N . CYS A 1 157 ? -28.743 -23.286 -6.882 1.00 23.31 177 CYS A N 1
ATOM 1221 C CA . CYS A 1 157 ? -27.504 -22.969 -6.159 1.00 23.35 177 CYS A CA 1
ATOM 1222 C C . CYS A 1 157 ? -27.375 -21.481 -5.844 1.00 23.47 177 CYS A C 1
ATOM 1223 O O . CYS A 1 157 ? -26.419 -21.066 -5.178 1.00 23.81 177 CYS A O 1
ATOM 1226 N N . GLY A 1 158 ? -28.325 -20.669 -6.323 1.00 22.55 178 GLY A N 1
ATOM 1227 C CA . GLY A 1 158 ? -28.290 -19.211 -6.071 1.00 23.34 178 GLY A CA 1
ATOM 1228 C C . GLY A 1 158 ? -27.128 -18.511 -6.773 1.00 22.70 178 GLY A C 1
ATOM 1229 O O . GLY A 1 158 ? -26.734 -17.406 -6.416 1.00 23.02 178 GLY A O 1
ATOM 1230 N N . LYS A 1 159 ? -26.580 -19.176 -7.780 1.00 23.37 179 LYS A N 1
ATOM 1231 C CA . LYS A 1 159 ? -25.459 -18.675 -8.560 1.00 23.43 179 LYS A CA 1
ATOM 1232 C C . LYS A 1 159 ? -25.421 -19.524 -9.813 1.00 23.67 179 LYS A C 1
ATOM 1233 O O . LYS A 1 159 ? -26.095 -20.550 -9.883 1.00 24.20 179 LYS A O 1
ATOM 1239 N N . ASP A 1 160 ? -24.645 -19.113 -10.806 1.00 23.63 180 ASP A N 1
ATOM 1240 C CA . ASP A 1 160 ? -24.524 -19.928 -12.009 1.00 24.34 180 ASP A CA 1
ATOM 1241 C C . ASP A 1 160 ? -23.791 -21.242 -11.742 1.00 24.05 180 ASP A C 1
ATOM 1242 O O . ASP A 1 160 ? -23.046 -21.366 -10.763 1.00 24.11 180 ASP A O 1
ATOM 1247 N N . ALA A 1 161 ? -23.989 -22.216 -12.621 1.00 23.94 181 ALA A N 1
ATOM 1248 C CA . ALA A 1 161 ? -23.418 -23.537 -12.417 1.00 24.17 181 ALA A CA 1
ATOM 1249 C C . ALA A 1 161 ? -21.887 -23.489 -12.364 1.00 24.40 181 ALA A C 1
ATOM 1250 O O . ALA A 1 161 ? -21.280 -24.299 -11.660 1.00 24.82 181 ALA A O 1
ATOM 1252 N N . ASP A 1 162 ? -21.265 -22.556 -13.094 1.00 24.35 182 ASP A N 1
ATOM 1253 C CA . ASP A 1 162 ? -19.791 -22.457 -13.084 1.00 25.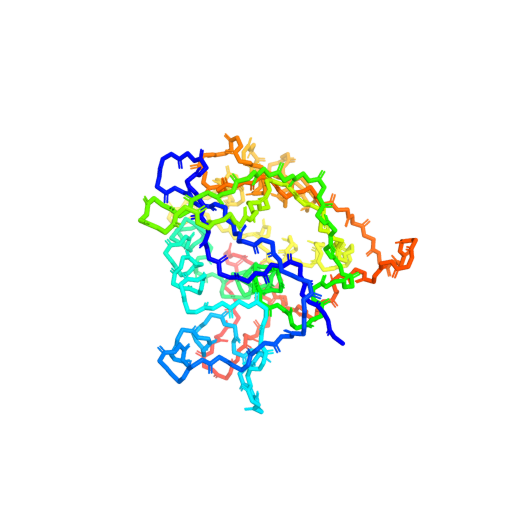21 182 ASP A CA 1
ATOM 1254 C C . ASP A 1 162 ? -19.222 -21.939 -11.754 1.00 25.37 182 ASP A C 1
ATOM 1255 O O . ASP A 1 162 ? -17.995 -21.984 -11.534 1.00 25.34 182 ASP A O 1
ATOM 1260 N N . ALA A 1 163 ? -20.101 -21.442 -10.882 1.00 24.23 183 ALA A N 1
ATOM 1261 C CA . ALA A 1 163 ? -19.696 -20.964 -9.557 1.00 24.45 183 ALA A CA 1
ATOM 1262 C C . ALA A 1 163 ? -20.172 -21.913 -8.460 1.00 23.89 183 ALA A C 1
ATOM 1263 O O . ALA A 1 163 ? -19.717 -21.835 -7.309 1.00 24.76 183 ALA A O 1
ATOM 1265 N N . CYS A 1 164 ? -21.105 -22.793 -8.807 1.00 23.42 184 CYS A N 1
ATOM 1266 C CA . CYS A 1 164 ? -21.648 -23.751 -7.832 1.00 22.81 184 CYS A CA 1
ATOM 1267 C C . CYS A 1 164 ? -20.625 -24.841 -7.489 1.00 22.94 184 CYS A C 1
ATOM 1268 O O . CYS A 1 164 ? -20.025 -25.456 -8.382 1.00 23.88 184 CYS A O 1
ATOM 1271 N N . GLN A 1 165 ? -20.430 -25.059 -6.186 1.00 22.38 185 GLN A N 1
ATOM 1272 C CA . GLN A 1 165 ? -19.554 -26.132 -5.693 1.00 22.28 185 GLN A CA 1
ATOM 1273 C C . GLN A 1 165 ? -20.297 -26.908 -4.612 1.00 21.94 185 GLN A C 1
ATOM 1274 O O . GLN A 1 165 ? -21.311 -26.448 -4.110 1.00 22.49 185 GLN A O 1
ATOM 1280 N N . ALA A 1 166 ? -19.806 -28.093 -4.262 1.00 21.26 186 ALA A N 1
ATOM 1281 C CA . ALA A 1 166 ? -20.531 -28.969 -3.324 1.00 21.48 186 ALA A CA 1
ATOM 1282 C C . ALA A 1 166 ? -20.992 -28.279 -2.067 1.00 21.19 186 ALA A C 1
ATOM 1283 O O . ALA A 1 166 ? -22.148 -28.394 -1.673 1.00 21.95 186 ALA A O 1
ATOM 1285 N N . THR A 1 167 ? -20.073 -27.563 -1.407 1.00 21.14 187 THR A N 1
ATOM 1286 C CA . THR A 1 167 ? -20.387 -27.023 -0.099 1.00 20.91 187 THR A CA 1
ATOM 1287 C C . THR A 1 167 ? -21.200 -25.743 -0.214 1.00 20.72 187 THR A C 1
ATOM 1288 O O . THR A 1 167 ? -22.063 -25.486 0.643 1.00 20.77 187 THR A O 1
ATOM 1292 N N . ASN A 1 168 ? -20.967 -24.944 -1.258 1.00 21.20 188 ASN A N 1
ATOM 1293 C CA . ASN A 1 168 ? -21.762 -23.715 -1.389 1.00 20.99 188 ASN A CA 1
ATOM 1294 C C . ASN A 1 168 ? -23.191 -24.017 -1.869 1.00 20.62 188 ASN A C 1
ATOM 1295 O O . ASN A 1 168 ? -24.121 -23.250 -1.590 1.00 22.09 188 ASN A O 1
ATOM 1300 N N . TRP A 1 169 ? -23.364 -25.169 -2.516 1.00 19.89 189 TRP A N 1
ATOM 1301 C CA . TRP A 1 169 ? -24.701 -25.602 -2.925 1.00 19.88 189 TRP A CA 1
ATOM 1302 C C . TRP A 1 169 ? -25.536 -25.920 -1.686 1.00 20.51 189 TRP A C 1
ATOM 1303 O O . TRP A 1 169 ? -26.665 -25.406 -1.508 1.00 21.13 189 TRP A O 1
ATOM 1314 N N . ILE A 1 170 ? -24.973 -26.749 -0.815 1.00 19.67 190 ILE A N 1
ATOM 1315 C CA . ILE A 1 170 ? -25.651 -27.120 0.424 1.00 20.48 190 ILE A CA 1
ATOM 13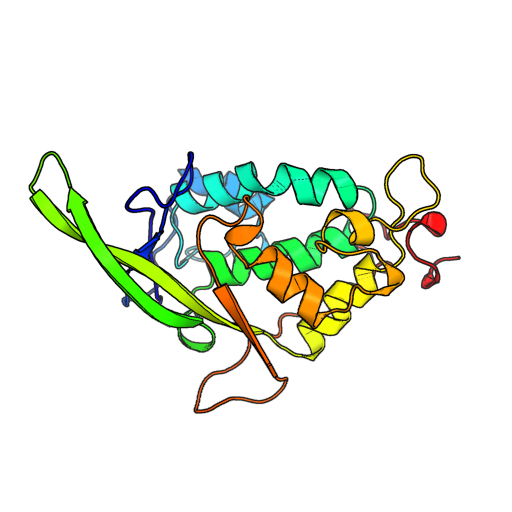16 C C . ILE A 1 170 ? -25.854 -25.879 1.317 1.00 19.93 190 ILE A C 1
ATOM 1317 O O . ILE A 1 170 ? -26.952 -25.689 1.870 1.00 20.36 190 ILE A O 1
ATOM 1322 N N . GLU A 1 171 ? -24.830 -25.032 1.447 1.00 20.53 191 GLU A N 1
ATOM 1323 C CA . GLU A 1 171 ? -25.000 -23.806 2.248 1.00 20.94 191 GLU A CA 1
ATOM 1324 C C . GLU A 1 171 ? -26.154 -22.943 1.684 1.00 21.41 191 GLU A C 1
ATOM 1325 O O . GLU A 1 171 ? -26.958 -22.407 2.440 1.00 22.37 191 GLU A O 1
ATOM 1331 N N . TYR A 1 172 ? -26.253 -22.822 0.354 1.00 20.31 192 TYR A N 1
ATOM 1332 C CA . TYR A 1 172 ? -27.338 -22.026 -0.229 1.00 21.00 192 TYR A CA 1
ATOM 1333 C C . TYR A 1 172 ? -28.728 -22.619 0.069 1.00 20.67 192 TYR A C 1
ATOM 1334 O O . TYR A 1 172 ? -29.657 -21.908 0.478 1.00 21.04 192 TYR A O 1
ATOM 1343 N N . MET A 1 173 ? -28.871 -23.924 -0.156 1.00 20.74 193 MET A N 1
ATOM 1344 C CA . MET A 1 173 ? -30.157 -24.574 0.035 1.00 21.54 193 MET A CA 1
ATOM 1345 C C . MET A 1 173 ? -30.626 -24.431 1.456 1.00 21.34 193 MET A C 1
ATOM 1346 O O . MET A 1 173 ? -31.831 -24.351 1.712 1.00 22.38 193 MET A O 1
ATOM 1351 N N . PHE A 1 174 ? -29.659 -24.439 2.379 1.00 21.25 194 PHE A N 1
ATOM 1352 C CA . PHE A 1 174 ? -29.984 -24.407 3.803 1.00 22.43 194 PHE A CA 1
ATOM 1353 C C . PHE A 1 174 ? -30.140 -22.986 4.362 1.00 22.17 194 PHE A C 1
ATOM 1354 O O . PHE A 1 174 ? -30.329 -22.823 5.569 1.00 22.82 194 PHE A O 1
ATOM 1362 N N . ASN A 1 175 ? -30.043 -21.970 3.508 1.00 21.75 195 ASN A N 1
ATOM 1363 C CA . ASN A 1 175 ? -30.125 -20.582 3.961 1.00 22.79 195 ASN A CA 1
ATOM 1364 C C . ASN A 1 175 ? -31.549 -20.058 3.800 1.00 22.71 195 ASN A C 1
ATOM 1365 O O . ASN A 1 175 ? -32.073 -20.023 2.690 1.00 22.30 195 ASN A O 1
ATOM 1370 N N . LYS A 1 176 ? -32.195 -19.632 4.883 1.00 21.22 196 LYS A N 1
ATOM 1371 C CA . LYS A 1 176 ? -33.601 -19.207 4.724 1.00 22.77 196 LYS A CA 1
ATOM 1372 C C . LYS A 1 176 ? -33.750 -17.996 3.827 1.00 22.66 196 LYS A C 1
ATOM 1373 O O . LYS A 1 176 ? -34.883 -17.692 3.388 1.00 23.49 196 LYS A O 1
ATOM 1379 N N . ASP A 1 177 ? -32.640 -17.297 3.552 1.00 23.28 197 ASP A N 1
ATOM 1380 C CA . ASP A 1 177 ? -32.674 -16.121 2.666 1.00 24.75 197 ASP A CA 1
ATOM 1381 C C . ASP A 1 177 ? -33.109 -16.545 1.263 1.00 24.49 197 ASP A C 1
ATOM 1382 O O . ASP A 1 177 ? -33.512 -15.699 0.472 1.00 25.80 197 ASP A O 1
ATOM 1387 N N . ASN A 1 178 ? -33.066 -17.850 0.971 1.00 24.63 198 ASN A N 1
ATOM 1388 C CA . ASN A 1 178 ? -33.512 -18.349 -0.350 1.00 24.32 198 ASN A CA 1
ATOM 1389 C C . ASN A 1 178 ? -35.019 -18.371 -0.544 1.00 24.26 198 ASN A C 1
ATOM 1390 O O . ASN A 1 178 ? -35.504 -18.593 -1.664 1.00 25.80 198 ASN A O 1
ATOM 1395 N N . GLY A 1 179 ? -35.758 -18.125 0.534 1.00 23.63 199 GLY A N 1
ATOM 1396 C CA . GLY A 1 179 ? -37.221 -18.011 0.461 1.00 24.09 199 GLY A CA 1
ATOM 1397 C C . GLY A 1 179 ? -37.943 -19.346 0.440 1.00 25.28 199 GLY A C 1
ATOM 1398 O O . GLY A 1 179 ? -39.186 -19.383 0.388 1.00 25.05 199 GLY A O 1
ATOM 1399 N N . GLN A 1 180 ? -37.180 -20.434 0.499 1.00 25.21 200 GLN A N 1
ATOM 1400 C CA . GLN A 1 180 ? -37.723 -21.799 0.557 1.00 25.62 200 GLN A CA 1
ATOM 1401 C C . GLN A 1 180 ? -37.426 -22.508 1.881 1.00 25.05 200 GLN A C 1
ATOM 1402 O O . GLN A 1 180 ? -38.330 -23.080 2.518 1.00 26.16 200 GLN A O 1
ATOM 1408 N N . ALA A 1 181 ? -36.176 -22.470 2.300 1.00 23.80 201 ALA A N 1
ATOM 1409 C CA . ALA A 1 181 ? -35.814 -23.074 3.582 1.00 22.48 201 ALA A CA 1
ATOM 1410 C C . ALA A 1 181 ? -36.562 -22.317 4.687 1.00 23.02 201 ALA A C 1
ATOM 1411 O O . ALA A 1 181 ? -36.484 -21.110 4.760 1.00 22.58 201 ALA A O 1
ATOM 1413 N N . PRO A 1 182 ? -37.261 -23.027 5.584 1.00 23.51 202 PRO A N 1
ATOM 1414 C CA . PRO A 1 182 ? -38.050 -22.324 6.596 1.00 23.01 202 PRO A CA 1
ATOM 1415 C C . PRO A 1 182 ? -37.196 -21.639 7.654 1.00 21.80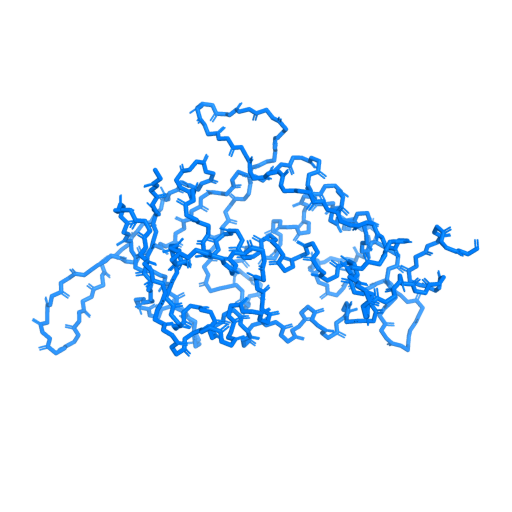 202 PRO A C 1
ATOM 1416 O O . PRO A 1 182 ? -37.643 -20.679 8.301 1.00 22.66 202 PRO A O 1
ATOM 1420 N N . PHE A 1 183 ? -35.968 -22.129 7.833 1.00 20.97 203 PHE A N 1
ATOM 1421 C CA . PHE A 1 183 ? -35.054 -21.598 8.841 1.00 20.56 203 PHE A CA 1
ATOM 1422 C C . PHE A 1 183 ? -33.661 -22.008 8.389 1.00 20.52 203 PHE A C 1
ATOM 1423 O O . PHE A 1 183 ? -33.491 -22.945 7.598 1.00 21.36 203 PHE A O 1
ATOM 1431 N N . THR A 1 184 ? -32.670 -21.299 8.911 1.00 20.76 204 THR A N 1
ATOM 1432 C CA . THR A 1 184 ? -31.301 -21.563 8.455 1.00 20.50 204 THR A CA 1
ATOM 1433 C C . THR A 1 184 ? -30.630 -22.717 9.173 1.00 21.29 204 THR A C 1
ATOM 1434 O O . THR A 1 184 ? -30.768 -22.876 10.387 1.00 21.43 204 THR A O 1
ATOM 1438 N N . ILE A 1 185 ? -29.954 -23.544 8.385 1.00 20.14 205 ILE A N 1
ATOM 1439 C CA . ILE A 1 185 ? -29.133 -24.644 8.894 1.00 20.87 205 ILE A CA 1
ATOM 1440 C C . ILE A 1 185 ? -27.736 -24.296 8.430 1.00 20.98 205 ILE A C 1
ATOM 1441 O O . ILE A 1 185 ? -27.521 -24.069 7.245 1.00 22.33 205 ILE A O 1
ATOM 1446 N N . THR A 1 186 ? -26.783 -24.218 9.354 1.00 20.91 206 THR A N 1
ATOM 1447 C CA . THR A 1 186 ? -25.395 -23.851 8.991 1.00 20.89 206 THR A CA 1
ATOM 1448 C C . THR A 1 186 ? -24.600 -25.160 8.858 1.00 20.83 206 THR A C 1
ATOM 1449 O O . THR A 1 186 ? -24.458 -25.874 9.838 1.00 20.93 206 THR A O 1
ATOM 1453 N N . PRO A 1 187 ? -24.128 -25.516 7.638 1.00 20.47 207 PRO A N 1
ATOM 1454 C CA . PRO A 1 187 ? -23.411 -26.789 7.481 1.00 20.41 207 PRO A CA 1
ATOM 1455 C C . PRO A 1 187 ? -21.931 -26.687 7.836 1.00 20.97 207 PRO A C 1
ATOM 1456 O O . PRO A 1 187 ? -21.291 -25.655 7.612 1.00 21.53 207 PRO A O 1
ATOM 1460 N N . VAL A 1 188 ? -21.422 -27.756 8.419 1.00 19.38 208 VAL A N 1
ATOM 1461 C CA . VAL A 1 188 ? -19.982 -27.924 8.699 1.00 18.94 208 VAL A CA 1
ATOM 1462 C C . VAL A 1 188 ? -19.590 -29.212 7.983 1.00 20.43 208 VAL A C 1
ATOM 1463 O O . VAL A 1 188 ? -20.248 -30.240 8.187 1.00 20.91 208 VAL A O 1
ATOM 1467 N N . PHE A 1 189 ? -18.553 -29.187 7.142 1.00 19.04 209 PHE A N 1
ATOM 1468 C CA . PHE A 1 189 ? -18.219 -30.358 6.325 1.00 19.68 209 PHE A CA 1
ATOM 1469 C C . PHE A 1 189 ? -16.940 -30.993 6.805 1.00 20.30 209 PHE A C 1
ATOM 1470 O O . PHE A 1 189 ? -15.90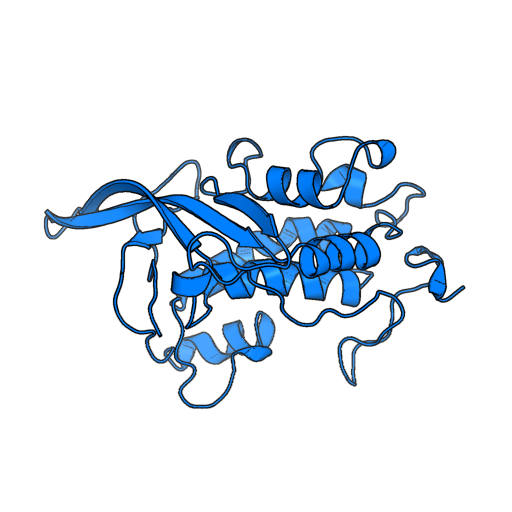5 -30.339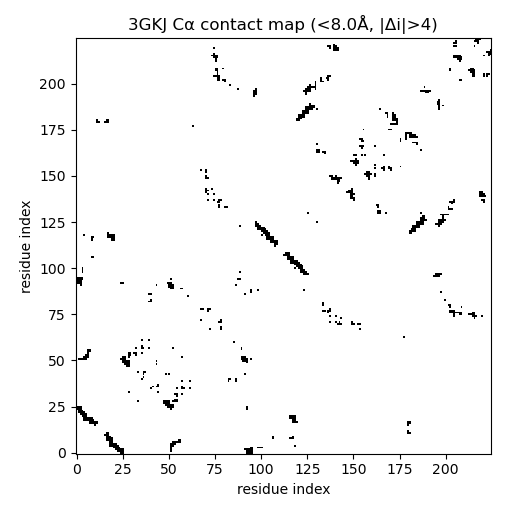 6.879 1.00 20.52 209 PHE A O 1
ATOM 1478 N N . SER A 1 190 ? -17.010 -32.281 7.131 1.00 20.67 210 SER A N 1
ATOM 1479 C CA . SER A 1 190 ? -15.888 -32.997 7.689 1.00 20.99 210 SER A CA 1
ATOM 1480 C C . SER A 1 190 ? -16.076 -34.489 7.528 1.00 21.31 210 SER A C 1
ATOM 1481 O O . SER A 1 190 ? -17.202 -34.990 7.725 1.00 22.54 210 SER A O 1
ATOM 1484 N N . ASP A 1 191 ? -14.999 -35.178 7.147 1.00 21.94 211 ASP A N 1
ATOM 1485 C CA . ASP A 1 191 ? -15.020 -36.652 7.140 1.00 21.87 211 ASP A CA 1
ATOM 1486 C C . ASP A 1 191 ? -14.551 -37.198 8.485 1.00 23.03 211 ASP A C 1
ATOM 1487 O O . ASP A 1 191 ? -14.470 -38.418 8.670 1.00 24.70 211 ASP A O 1
ATOM 1492 N N . PHE A 1 192 ? -14.254 -36.283 9.409 1.00 23.00 212 PHE A N 1
ATOM 1493 C CA . PHE A 1 192 ? -13.661 -36.580 10.705 1.00 22.48 212 PHE A CA 1
ATOM 1494 C C . PHE A 1 192 ? -14.593 -36.069 11.789 1.00 21.32 212 PHE A C 1
ATOM 1495 O O . PHE A 1 192 ? -15.279 -35.078 11.591 1.00 21.17 212 PHE A O 1
ATOM 1503 N N . PRO A 1 193 ? -14.640 -36.738 12.952 1.00 21.03 213 PRO A N 1
ATOM 1504 C CA . PRO A 1 193 ? -15.406 -36.134 14.066 1.00 20.86 213 PRO A CA 1
ATOM 1505 C C . PRO A 1 193 ? -14.916 -34.739 14.431 1.00 20.65 213 PRO A C 1
ATOM 1506 O O . PRO A 1 193 ? -13.739 -34.372 14.204 1.00 21.58 213 PRO A O 1
ATOM 1510 N N . VAL A 1 194 ? -15.830 -33.942 14.966 1.00 20.46 214 VAL A N 1
ATOM 1511 C CA . VAL A 1 194 ? -15.519 -32.563 15.285 1.00 22.14 214 VAL A CA 1
ATOM 1512 C C . VAL A 1 194 ? -16.032 -32.332 16.682 1.00 21.67 214 VAL A C 1
ATOM 1513 O O . VAL A 1 194 ? -17.252 -32.286 16.873 1.00 22.56 214 VAL A O 1
ATOM 1517 N N . HIS A 1 195 ? -15.113 -32.234 17.651 1.00 22.08 215 HIS A N 1
ATOM 1518 C CA . HIS A 1 195 ? -15.495 -32.021 19.044 1.00 23.60 215 HIS A CA 1
ATOM 1519 C C . HIS A 1 195 ? -16.571 -33.010 19.470 1.00 24.27 215 HIS A C 1
ATOM 1520 O O . HIS A 1 195 ? -17.567 -32.643 20.105 1.00 27.71 215 HIS A O 1
ATOM 1527 N N . GLY A 1 196 ? -16.376 -34.268 19.099 1.00 24.26 216 GLY A N 1
ATOM 1528 C CA . GLY A 1 196 ? -17.328 -35.292 19.503 1.00 24.65 216 GLY A CA 1
ATOM 1529 C C . GLY A 1 196 ? -18.523 -35.482 18.596 1.00 25.15 216 GLY A C 1
ATOM 1530 O O . GLY A 1 196 ? -19.243 -36.471 18.754 1.00 27.32 216 GLY A O 1
ATOM 1531 N N . MET A 1 197 ? -18.763 -34.546 17.670 1.00 23.18 217 MET A N 1
ATOM 1532 C CA . MET A 1 197 ? -19.825 -34.727 16.680 1.00 22.42 217 MET A CA 1
ATOM 1533 C C . MET A 1 197 ? -19.376 -35.675 15.568 1.00 22.53 217 MET A C 1
ATOM 1534 O O . MET A 1 197 ? -18.231 -35.586 15.097 1.00 22.04 217 MET A O 1
ATOM 1540 N N . GLU A 1 198 ? -20.258 -36.580 15.164 1.00 21.90 218 GLU A N 1
ATOM 1541 C CA . GLU A 1 198 ? -19.936 -37.563 14.138 1.00 22.52 218 GLU A CA 1
ATOM 1542 C C . GLU A 1 198 ? -20.711 -37.187 12.877 1.00 21.42 218 GLU A C 1
ATOM 1543 O O . GLU A 1 198 ? -21.931 -37.354 12.836 1.00 21.74 218 GLU A O 1
ATOM 1549 N N . PRO A 1 199 ? -20.017 -36.625 11.870 1.00 20.53 219 PRO A N 1
ATOM 1550 C CA . PRO A 1 199 ? -20.760 -36.110 10.705 1.00 21.13 219 PRO A CA 1
ATOM 1551 C C . PRO A 1 199 ? -21.599 -37.173 10.005 1.00 20.95 219 PRO A C 1
ATOM 1552 O O . PRO A 1 199 ? -21.238 -38.351 10.004 1.00 22.09 219 PRO A O 1
ATOM 1556 N N . MET A 1 200 ? -22.710 -36.735 9.417 1.00 20.56 220 MET A N 1
ATOM 1557 C CA . MET A 1 200 ? -23.581 -37.598 8.640 1.00 20.50 220 MET A CA 1
ATOM 1558 C C . MET A 1 200 ? -22.844 -37.998 7.364 1.00 20.70 220 MET A C 1
ATOM 1559 O O . MET A 1 200 ? -22.583 -37.150 6.498 1.00 21.48 220 MET A O 1
ATOM 1564 N N . ASN A 1 201 ? -22.510 -39.280 7.241 1.00 22.06 221 ASN A N 1
ATOM 1565 C CA . ASN A 1 201 ? -21.737 -39.716 6.064 1.00 22.32 221 ASN A CA 1
ATOM 1566 C C . ASN A 1 201 ? -22.360 -40.973 5.423 1.00 22.35 221 ASN A C 1
ATOM 1567 O O . ASN A 1 201 ? -21.674 -41.980 5.172 1.00 23.20 221 ASN A O 1
ATOM 1572 N N . ASN A 1 202 ? -23.669 -40.891 5.169 1.00 21.72 222 ASN A N 1
ATOM 1573 C CA . ASN A 1 202 ? -24.412 -41.989 4.594 1.00 22.24 222 ASN A CA 1
ATOM 1574 C C . ASN A 1 202 ? -23.831 -42.382 3.244 1.00 21.60 222 ASN A C 1
ATOM 1575 O O . ASN A 1 202 ? -23.263 -41.543 2.531 1.00 22.56 222 ASN A O 1
ATOM 1580 N N . ALA A 1 203 ? -23.971 -43.653 2.906 1.00 22.20 223 ALA A N 1
ATOM 1581 C CA . ALA A 1 203 ? -23.655 -44.132 1.571 1.00 21.67 223 ALA A CA 1
ATOM 1582 C C . ALA A 1 203 ? -24.443 -43.362 0.516 1.00 21.48 223 ALA A C 1
ATOM 1583 O O . ALA A 1 203 ? -25.589 -42.945 0.744 1.00 21.62 223 ALA A O 1
ATOM 1585 N N . THR A 1 204 ? -23.803 -43.186 -0.638 1.00 21.26 224 THR A N 1
ATOM 1586 C CA . THR A 1 204 ? -24.397 -42.457 -1.758 1.00 21.35 224 THR A CA 1
ATOM 1587 C C . THR A 1 204 ? -24.375 -43.287 -3.041 1.00 21.93 224 THR A C 1
ATOM 1588 O O . THR A 1 204 ? -23.616 -44.264 -3.150 1.00 22.59 224 THR A O 1
ATOM 1592 N N . LYS A 1 205 ? -25.224 -42.888 -3.988 1.00 21.90 225 LYS A N 1
ATOM 1593 C CA . LYS A 1 205 ? -25.292 -43.515 -5.305 1.00 22.19 225 LYS A CA 1
ATOM 1594 C C . LYS A 1 205 ? -24.792 -42.550 -6.370 1.00 21.73 225 LYS A C 1
ATOM 1595 O O . LYS A 1 205 ? -25.165 -41.376 -6.389 1.00 21.00 225 LYS A O 1
ATOM 1601 N N . GLY A 1 206 ? -23.937 -43.024 -7.264 1.00 21.27 226 GLY A N 1
ATOM 1602 C CA . GLY A 1 206 ? -23.507 -42.157 -8.362 1.00 21.42 226 GLY A CA 1
ATOM 1603 C C . GLY A 1 206 ? -24.575 -42.136 -9.430 1.00 21.97 226 GLY A C 1
ATOM 1604 O O . GLY A 1 206 ? -25.470 -42.985 -9.434 1.00 21.96 226 GLY A O 1
ATOM 1605 N N . CYS A 1 207 ? -24.480 -41.186 -10.352 1.00 22.32 227 CYS A N 1
ATOM 1606 C CA . CYS A 1 207 ? -25.480 -41.073 -11.426 1.00 21.74 227 CYS A CA 1
ATOM 1607 C C . CYS A 1 207 ? -25.408 -42.248 -12.405 1.00 22.24 227 CYS A C 1
ATOM 1608 O O . CYS A 1 207 ? -26.337 -42.475 -13.175 1.00 21.66 227 CYS A O 1
ATOM 1611 N N . ASP A 1 208 ? -24.317 -43.003 -12.334 1.00 22.66 228 ASP A N 1
ATOM 1612 C CA . ASP A 1 208 ? -24.172 -44.207 -13.162 1.00 23.19 228 ASP A CA 1
ATOM 1613 C C . ASP A 1 208 ? -24.747 -45.478 -12.517 1.00 24.06 228 ASP A C 1
ATOM 1614 O O . ASP A 1 208 ? -24.721 -46.559 -13.115 1.00 23.75 228 ASP A O 1
ATOM 1619 N N . GLU A 1 209 ? -25.277 -45.340 -11.304 1.00 25.11 229 GLU A N 1
ATOM 1620 C CA . GLU A 1 209 ? -25.836 -46.470 -10.570 1.00 25.69 229 GLU A CA 1
ATOM 1621 C C . GLU A 1 209 ? -27.354 -46.400 -10.502 1.00 26.52 229 GLU A C 1
ATOM 1622 O O . GLU A 1 209 ? -27.940 -45.319 -10.522 1.00 27.28 229 GLU A O 1
ATOM 1628 N N . SER A 1 210 ? -27.983 -47.569 -10.420 1.00 26.99 230 SER A N 1
ATOM 1629 C CA . SER A 1 210 ? -29.417 -47.648 -10.158 1.00 27.56 230 SER A CA 1
ATOM 1630 C C . SER A 1 210 ? -29.685 -47.351 -8.687 1.00 27.69 230 SER A C 1
ATOM 1631 O O . SER A 1 210 ? -28.957 -47.825 -7.812 1.00 28.46 230 SER A O 1
ATOM 1634 N N . VAL A 1 211 ? -30.740 -46.592 -8.402 1.00 27.81 231 VAL A N 1
ATOM 1635 C CA . VAL A 1 211 ? -31.134 -46.371 -7.006 1.00 28.31 231 VAL A CA 1
ATOM 1636 C C . VAL A 1 211 ? -31.682 -47.670 -6.413 1.00 28.80 231 VAL A C 1
ATOM 1637 O O . VAL A 1 211 ? -31.385 -48.006 -5.268 1.00 29.41 231 VAL A O 1
ATOM 1641 N N . ASP A 1 212 ? -32.478 -48.394 -7.201 1.00 28.92 232 ASP A N 1
ATOM 1642 C CA . ASP A 1 212 ? -33.029 -49.672 -6.776 1.00 29.64 232 ASP A CA 1
ATOM 1643 C C . ASP A 1 212 ? -33.391 -50.502 -8.000 1.00 30.17 232 ASP A C 1
ATOM 1644 O O . ASP A 1 212 ? -33.081 -50.115 -9.127 1.00 30.15 232 ASP A O 1
ATOM 1649 N N . GLU A 1 213 ? -34.062 -51.631 -7.772 1.00 31.18 233 GLU A N 1
ATOM 1650 C CA . GLU A 1 213 ? -34.365 -52.607 -8.816 1.00 32.45 233 GLU A CA 1
ATOM 1651 C C . GLU A 1 213 ? -35.287 -52.071 -9.917 1.00 32.15 233 GLU A C 1
ATOM 1652 O O . GLU A 1 213 ? -35.292 -52.592 -11.036 1.00 32.23 233 GLU A O 1
ATOM 1658 N N . VAL A 1 214 ? -36.068 -51.043 -9.587 1.00 32.02 234 VAL A N 1
ATOM 1659 C CA . VAL A 1 214 ? -37.047 -50.474 -10.517 1.00 32.09 234 VAL A CA 1
ATOM 1660 C C . VAL A 1 214 ? -36.678 -49.061 -10.984 1.00 32.43 234 VAL A C 1
ATOM 1661 O O . VAL A 1 214 ? -37.484 -48.381 -11.629 1.00 32.46 234 VAL A O 1
ATOM 1665 N N . THR A 1 215 ? -35.457 -48.630 -10.661 1.00 32.66 235 THR A N 1
ATOM 1666 C CA . THR A 1 215 ? -35.008 -47.276 -10.970 1.00 33.15 235 THR A CA 1
ATOM 1667 C C . THR A 1 215 ? -33.633 -47.311 -11.637 1.00 33.27 235 THR A C 1
ATOM 1668 O O . THR A 1 215 ? -32.618 -47.545 -10.973 1.00 34.42 235 THR A O 1
ATOM 1672 N N . ALA A 1 216 ? -33.618 -47.062 -12.945 1.00 32.71 236 ALA A N 1
ATOM 1673 C CA . ALA A 1 216 ? -32.404 -47.100 -13.768 1.00 31.96 236 ALA A CA 1
ATOM 1674 C C . ALA A 1 216 ? -31.393 -45.983 -13.462 1.00 31.08 236 ALA A C 1
ATOM 1675 O O . ALA A 1 216 ? -31.751 -44.963 -12.860 1.00 31.25 236 ALA A O 1
ATOM 1677 N N . PRO A 1 217 ? -30.121 -46.163 -13.883 1.00 30.35 237 PRO A N 1
ATOM 1678 C CA . PRO A 1 217 ? -29.159 -45.054 -13.819 1.00 29.71 237 PRO A CA 1
ATOM 1679 C C . PRO A 1 217 ? -29.625 -43.840 -14.631 1.00 28.79 237 PRO A C 1
ATOM 1680 O O . PRO A 1 217 ? -30.575 -43.940 -15.426 1.00 29.43 237 PRO A O 1
ATOM 1684 N N . CYS A 1 218 ? -28.961 -42.703 -14.438 1.00 28.01 238 CYS A N 1
ATOM 1685 C CA . CYS A 1 218 ? -29.277 -41.496 -15.208 1.00 27.01 238 CYS A CA 1
ATOM 1686 C C . CYS A 1 218 ? -28.789 -41.610 -16.647 1.00 26.51 238 CYS A C 1
ATOM 1687 O O . CYS A 1 218 ? -27.943 -42.458 -16.962 1.00 27.21 238 CYS A O 1
ATOM 1690 N N . SER A 1 219 ? -29.321 -40.743 -17.504 1.00 26.30 239 SER A N 1
ATOM 1691 C CA . SER A 1 219 ? -28.963 -40.709 -18.924 1.00 26.70 239 SER A CA 1
ATOM 1692 C C . SER A 1 219 ? -27.564 -40.130 -19.151 1.00 26.50 239 SER A C 1
ATOM 1693 O O . SER A 1 219 ? -27.034 -39.420 -18.307 1.00 25.95 239 SER A O 1
ATOM 1696 N N . CYS A 1 220 ? -26.973 -40.434 -20.303 1.00 26.70 240 CYS A N 1
ATOM 1697 C CA . CYS A 1 220 ? -25.702 -39.822 -20.708 1.00 26.57 240 CYS A CA 1
ATOM 1698 C C . CYS A 1 220 ? -25.758 -38.277 -20.714 1.00 26.66 240 CYS A C 1
ATOM 1699 O O . CYS A 1 220 ? -24.816 -37.600 -20.259 1.00 26.64 240 CYS A O 1
ATOM 1702 N N . GLN A 1 221 ? -26.882 -37.738 -21.188 1.00 26.22 241 GLN A N 1
ATOM 1703 C CA . GLN A 1 221 ? -27.139 -36.297 -21.201 1.00 26.63 241 GLN A CA 1
ATOM 1704 C C . GLN A 1 221 ? -26.990 -35.660 -19.816 1.00 25.39 241 GLN A C 1
ATOM 1705 O O . GLN A 1 221 ? -26.534 -34.516 -19.714 1.00 25.78 241 GLN A O 1
ATOM 1711 N N . ASP A 1 222 ? -27.360 -36.402 -18.770 1.00 23.89 242 ASP A N 1
ATOM 1712 C CA . ASP A 1 222 ? -27.318 -35.895 -17.382 1.00 23.53 242 ASP A CA 1
ATOM 1713 C C . ASP A 1 222 ? -26.150 -36.445 -16.559 1.00 24.02 242 ASP A C 1
ATOM 1714 O O . ASP A 1 222 ? -26.047 -36.148 -15.365 1.00 24.21 242 ASP A O 1
ATOM 1719 N N . CYS A 1 223 ? -25.293 -37.262 -17.163 1.00 24.52 243 CYS A N 1
ATOM 1720 C CA . C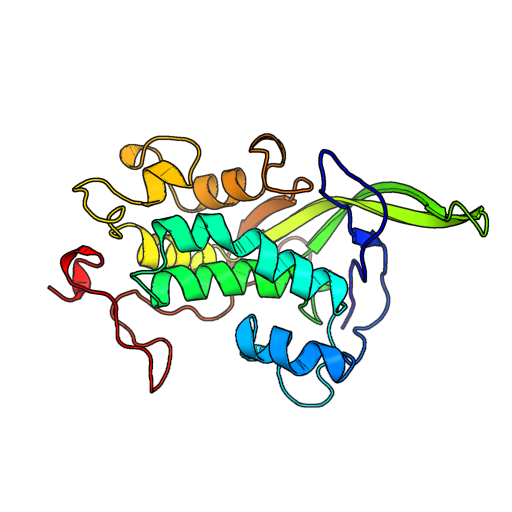YS A 1 223 ? -24.326 -38.033 -16.394 1.00 25.16 243 CYS A CA 1
ATOM 1721 C C . CYS A 1 223 ? -23.237 -38.518 -17.340 1.00 25.45 243 CYS A C 1
ATOM 1722 O O . CYS A 1 223 ? -23.392 -39.561 -17.966 1.00 24.60 243 CYS A O 1
ATOM 1725 N N . SER A 1 224 ? -22.136 -37.770 -17.443 1.00 25.85 244 SER A N 1
ATOM 1726 C CA . SER A 1 224 ? -21.130 -38.077 -18.474 1.00 27.07 244 SER A CA 1
ATOM 1727 C C . SER A 1 224 ? -20.456 -39.448 -18.311 1.00 27.48 244 SER A C 1
ATOM 1728 O O . SER A 1 224 ? -19.921 -39.993 -19.279 1.00 27.31 244 SER A O 1
ATOM 1731 N N . ILE A 1 225 ? -20.503 -40.011 -17.104 1.00 28.21 245 ILE A N 1
ATOM 1732 C CA . ILE A 1 225 ? -19.967 -41.365 -16.863 1.00 29.39 245 ILE A CA 1
ATOM 1733 C C . ILE A 1 225 ? -20.604 -42.446 -17.744 1.00 29.79 245 ILE A C 1
ATOM 1734 O O . ILE A 1 225 ? -19.903 -43.340 -18.233 1.00 30.14 245 ILE A O 1
ATOM 1739 N N . VAL A 1 226 ? -21.925 -42.397 -17.916 1.00 30.13 246 VAL A N 1
ATOM 1740 C CA . VAL A 1 226 ? -22.625 -43.465 -18.658 1.00 30.90 246 VAL A CA 1
ATOM 1741 C C . VAL A 1 226 ? -22.521 -43.370 -20.175 1.00 31.00 246 VAL A C 1
ATOM 1742 O O . VAL A 1 226 ? -22.917 -44.307 -20.879 1.00 31.61 246 VAL A O 1
ATOM 1746 N N . CYS A 1 227 ? -21.992 -42.256 -20.684 1.00 31.07 247 CYS A N 1
ATOM 1747 C CA . CYS A 1 227 ? -21.849 -42.073 -22.138 1.00 30.86 247 CYS A CA 1
ATOM 1748 C C . CYS A 1 227 ? -20.881 -43.084 -22.767 1.00 31.83 247 CYS A C 1
ATOM 1749 O O . CYS A 1 227 ? -19.923 -43.516 -22.123 1.00 32.27 247 CYS A O 1
#

Secondary structure (DSSP, 8-state):
---SEEEEEEEEETTEEEEEE--S--EEPPGGGHHHHHHH-GGG-STT-EES--HHHHHHHHHTTHHHHHHHTT-HHHHHHHHHHHHHHHH-TTHHHHEEEEEEEEEE-TTT--EEEEEEEEEEEE-HHHHHHHHHHHTTPBPTTSSSBTHHHHSSS-TTT--HHHHHHHHT-GGGSSSSSEEEEEE-SS-BTTB--B------TTS-SBTTBPPPPGGG-GGG-

Radius of gyration: 17.57 Å; Cα contacts (8 Å, |Δi|>4): 475; chains: 1; bounding box: 42×36×50 Å